Protein 3X2M (pdb70)

Structure (mmCIF, N/CA/C/O backbone):
data_3X2M
#
_entry.id   3X2M
#
_cell.length_a   45.938
_cell.length_b   57.554
_cell.length_c   63.431
_cell.angle_alpha   90.00
_cell.angle_beta   90.00
_cell.angle_gamma   90.00
#
_symmetry.space_group_name_H-M   'P 21 21 21'
#
loop_
_entity.id
_entity.type
_entity.pdbx_description
1 polymer 'Endoglucanase V-like protein'
2 branched beta-D-glucopyranose-(1-4)-beta-D-glucopyranose-(1-4)-beta-D-glucopyranose-(1-4)-beta-D-glucopyranose-(1-4)-alpha-D-glucopyranose
3 branched beta-D-glucopyranose-(1-4)-beta-D-glucopyranose-(1-4)-beta-D-glucopyranose-(1-4)-beta-D-glucopyranose-(1-4)-beta-D-glucopyranose
4 water water
#
loop_
_atom_site.group_PDB
_atom_site.id
_atom_site.type_symbol
_atom_site.label_atom_id
_atom_site.label_alt_id
_atom_site.label_comp_id
_atom_site.label_asym_id
_atom_site.label_entity_id
_atom_site.label_seq_id
_atom_site.pdbx_PDB_ins_code
_atom_site.Cartn_x
_atom_site.Cartn_y
_atom_site.Cartn_z
_atom_site.occupancy
_atom_site.B_iso_or_equiv
_atom_site.auth_seq_id
_atom_site.auth_comp_id
_atom_site.auth_asym_id
_atom_site.auth_atom_id
_atom_site.pdbx_PDB_model_num
ATOM 1 N N A ALA A 1 1 ? -3.589 -1.325 -13.286 0.34 5.03 1 ALA A N 1
ATOM 2 N N B ALA A 1 1 ? -3.267 -0.893 -13.186 0.66 4.18 1 ALA A N 1
ATOM 3 C CA A ALA A 1 1 ? -3.089 -0.320 -12.360 0.34 4.81 1 ALA A CA 1
ATOM 4 C CA B ALA A 1 1 ? -2.991 0.124 -12.198 0.66 4.03 1 ALA A CA 1
ATOM 5 C C A ALA A 1 1 ? -2.775 0.934 -13.121 0.34 4.99 1 ALA A C 1
ATOM 6 C C B ALA A 1 1 ? -2.699 1.445 -12.901 0.66 3.99 1 ALA A C 1
ATOM 7 O O A ALA A 1 1 ? -2.781 0.973 -14.364 0.34 5.31 1 ALA A O 1
ATOM 8 O O B ALA A 1 1 ? -2.623 1.474 -14.141 0.66 4.23 1 ALA A O 1
ATOM 13 N N A THR A 1 2 ? -2.547 1.979 -12.333 0.35 5.09 2 THR A N 1
ATOM 14 N N B THR A 1 2 ? -2.502 2.510 -12.127 0.65 4.28 2 THR A N 1
ATOM 15 C CA A THR A 1 2 ? -2.228 3.297 -12.850 0.35 5.30 2 THR A CA 1
ATOM 16 C CA B THR A 1 2 ? -2.087 3.795 -12.682 0.65 5.16 2 THR A CA 1
ATOM 17 C C A THR A 1 2 ? -1.039 3.202 -13.792 0.35 5.75 2 THR A C 1
ATOM 18 C C B THR A 1 2 ? -0.881 3.576 -13.595 0.65 4.68 2 THR A C 1
ATOM 19 O O A THR A 1 2 ? -0.106 2.424 -13.571 0.35 5.76 2 THR A O 1
ATOM 20 O O B THR A 1 2 ? 0.073 2.887 -13.221 0.65 4.45 2 THR A O 1
ATOM 31 N N A GLY A 1 3 ? -1.091 4.002 -14.852 0.35 5.93 3 GLY A N 1
ATOM 32 N N B GLY A 1 3 ? -0.954 4.149 -14.802 0.65 5.18 3 GLY A N 1
ATOM 33 C CA A GLY A 1 3 ? -0.061 3.996 -15.871 0.35 5.70 3 GLY A CA 1
ATOM 34 C CA B GLY A 1 3 ? 0.058 3.936 -15.822 0.65 5.29 3 GLY A CA 1
ATOM 35 C C A GLY A 1 3 ? -0.330 2.893 -16.870 0.35 5.44 3 GLY A C 1
ATOM 36 C C B GLY A 1 3 ? -0.247 2.807 -16.800 0.65 5.12 3 GLY A C 1
ATOM 37 O O A GLY A 1 3 ? 0.348 2.790 -17.892 0.35 5.72 3 GLY A O 1
ATOM 38 O O B GLY A 1 3 ? 0.500 2.602 -17.756 0.65 5.11 3 GLY A O 1
ATOM 41 N N . GLY A 1 4 ? -1.334 2.072 -16.575 1.00 5.42 4 GLY A N 1
ATOM 42 C CA . GLY A 1 4 ? -1.677 0.959 -17.439 1.00 5.57 4 GLY A CA 1
ATOM 43 C C . GLY A 1 4 ? -0.902 -0.316 -17.146 1.00 5.29 4 GLY A C 1
ATOM 44 O O . GLY A 1 4 ? -1.060 -1.304 -17.850 1.00 6.73 4 GLY A O 1
ATOM 47 N N . TYR A 1 5 ? -0.057 -0.296 -16.118 1.00 4.43 5 TYR A N 1
ATOM 48 C CA . TYR A 1 5 ? 0.706 -1.469 -15.726 1.00 4.21 5 TYR A CA 1
ATOM 49 C C . TYR A 1 5 ? -0.232 -2.594 -15.289 1.00 4.47 5 TYR A C 1
ATOM 50 O O . TYR A 1 5 ? -1.294 -2.347 -14.706 1.00 6.24 5 TYR A O 1
ATOM 65 N N . VAL A 1 6 ? 0.183 -3.829 -15.573 1.00 4.44 6 VAL A N 1
ATOM 66 C CA . VAL A 1 6 ? -0.590 -5.005 -15.194 1.00 4.64 6 VAL A CA 1
ATOM 67 C C . VAL A 1 6 ? 0.063 -5.581 -13.939 1.00 4.23 6 VAL A C 1
ATOM 68 O O . VAL A 1 6 ? 1.144 -6.176 -13.984 1.00 4.55 6 VAL A O 1
ATOM 77 N N . GLN A 1 7 ? -0.608 -5.326 -12.819 1.00 4.37 7 GLN A N 1
ATOM 78 C CA . GLN A 1 7 ? -0.086 -5.606 -11.488 1.00 4.11 7 GLN A CA 1
ATOM 79 C C . GLN A 1 7 ? -1.144 -6.408 -10.746 1.00 4.48 7 GLN A C 1
ATOM 80 O O . GLN A 1 7 ? -2.119 -5.863 -10.234 1.00 6.79 7 GLN A O 1
ATOM 93 N N . GLN A 1 8 ? -0.986 -7.727 -10.763 1.00 4.36 8 GLN A N 1
ATOM 94 C CA . GLN A 1 8 ? -1.924 -8.640 -10.131 1.00 4.11 8 GLN A CA 1
ATOM 95 C C . GLN A 1 8 ? -1.181 -9.387 -9.034 1.00 4.05 8 GLN A C 1
ATOM 96 O O . GLN A 1 8 ? -0.014 -9.743 -9.183 1.00 4.63 8 GLN A O 1
ATOM 106 N N . ALA A 1 9 ? -1.878 -9.621 -7.926 1.00 4.33 9 ALA A N 1
ATOM 107 C CA . ALA A 1 9 ? -1.256 -10.257 -6.778 1.00 4.63 9 ALA A CA 1
ATOM 108 C C . ALA A 1 9 ? -1.022 -11.745 -6.973 1.00 4.71 9 ALA A C 1
ATOM 109 O O . ALA A 1 9 ? -0.207 -12.312 -6.274 1.00 7.36 9 ALA A O 1
ATOM 115 N N . THR A 1 10 ? -1.708 -12.381 -7.914 1.00 4.30 10 THR A N 1
ATOM 116 C CA . THR A 1 10 ? -1.476 -13.778 -8.193 1.00 4.64 10 THR A CA 1
ATOM 117 C C . THR A 1 10 ? -1.606 -14.022 -9.679 1.00 4.88 10 THR A C 1
ATOM 118 O O . THR A 1 10 ? -2.294 -13.274 -10.387 1.00 5.84 10 THR A O 1
ATOM 124 N N . GLY A 1 11 ? -0.945 -15.066 -10.152 1.00 5.04 11 GLY A N 1
ATOM 125 C CA . GLY A 1 11 ? -1.028 -15.398 -11.552 1.00 5.40 11 GLY A CA 1
ATOM 126 C C . GLY A 1 11 ? -0.000 -16.431 -11.944 1.00 4.84 11 GLY A C 1
ATOM 127 O O . GLY A 1 11 ? 0.595 -17.121 -11.103 1.00 5.44 11 GLY A O 1
ATOM 128 N N . GLN A 1 12 ? 0.169 -16.537 -13.257 1.00 4.58 12 GLN A N 1
ATOM 129 C CA . GLN A 1 12 ? 1.158 -17.401 -13.860 1.00 4.27 12 GLN A CA 1
ATOM 130 C C . GLN A 1 12 ? 2.349 -16.567 -14.323 1.00 4.17 12 GLN A C 1
ATOM 131 O O . GLN A 1 12 ? 2.197 -15.442 -14.811 1.00 5.07 12 GLN A O 1
ATOM 142 N N . ALA A 1 13 ? 3.539 -17.142 -14.159 1.00 4.02 13 ALA A N 1
ATOM 143 C CA . ALA A 1 13 ? 4.766 -16.471 -14.556 1.00 3.73 13 ALA A CA 1
ATOM 144 C C . ALA A 1 13 ? 5.761 -17.468 -15.109 1.00 3.59 13 ALA A C 1
ATOM 145 O O . ALA A 1 13 ? 5.751 -18.654 -14.764 1.00 4.18 13 ALA A O 1
ATOM 151 N N . SER A 1 14 ? 6.668 -16.939 -15.926 1.00 3.77 14 SER A N 1
ATOM 152 C CA . SER A 1 14 ? 7.922 -17.604 -16.200 1.00 3.64 14 SER A CA 1
ATOM 153 C C . SER A 1 14 ? 9.003 -17.111 -15.223 1.00 3.29 14 SER A C 1
ATOM 154 O O . SER A 1 14 ? 8.840 -16.100 -14.528 1.00 3.50 14 SER A O 1
ATOM 162 N N . PHE A 1 15 ? 10.102 -17.869 -15.203 1.00 3.65 15 PHE A N 1
ATOM 163 C CA . PHE A 1 15 ? 11.168 -17.703 -14.233 1.00 3.31 15 PHE A CA 1
ATOM 164 C C . PHE A 1 15 ? 12.513 -17.957 -14.895 1.00 3.51 15 PHE A C 1
ATOM 165 O O . PHE A 1 15 ? 12.692 -18.973 -15.578 1.00 3.99 15 PHE A O 1
ATOM 181 N N . THR A 1 16 ? 13.462 -17.056 -14.636 1.00 3.40 16 THR A N 1
ATOM 182 C CA . THR A 1 16 ? 14.860 -17.239 -14.998 1.00 3.59 16 THR A CA 1
ATOM 183 C C . THR A 1 16 ? 15.716 -16.840 -13.794 1.00 3.48 16 THR A C 1
ATOM 184 O O . THR A 1 16 ? 15.180 -16.451 -12.749 1.00 3.48 16 THR A O 1
ATOM 195 N N A MET A 1 17 ? 17.035 -16.934 -13.954 0.92 3.73 17 MET A N 1
ATOM 196 N N B MET A 1 17 ? 17.037 -16.930 -13.968 0.08 3.64 17 MET A N 1
ATOM 197 C CA A MET A 1 17 ? 17.970 -16.438 -12.953 0.92 3.82 17 MET A CA 1
ATOM 198 C CA B MET A 1 17 ? 18.002 -16.467 -12.972 0.08 3.97 17 MET A CA 1
ATOM 199 C C A MET A 1 17 ? 18.884 -15.407 -13.596 0.92 3.77 17 MET A C 1
ATOM 200 C C B MET A 1 17 ? 18.977 -15.469 -13.571 0.08 3.97 17 MET A C 1
ATOM 201 O O A MET A 1 17 ? 19.156 -15.462 -14.808 0.92 4.17 17 MET A O 1
ATOM 202 O O B MET A 1 17 ? 19.369 -15.597 -14.733 0.08 3.86 17 MET A O 1
ATOM 220 N N . TYR A 1 18 ? 19.384 -14.488 -12.769 1.00 3.77 18 TYR A N 1
ATOM 221 C CA . TYR A 1 18 ? 20.336 -13.491 -13.225 1.00 3.83 18 TYR A CA 1
ATOM 222 C C . TYR A 1 18 ? 21.379 -13.203 -12.164 1.00 4.08 18 TYR A C 1
ATOM 223 O O . TYR A 1 18 ? 21.190 -13.486 -10.978 1.00 4.54 18 TYR A O 1
ATOM 242 N N . SER A 1 19 ? 22.476 -12.611 -12.627 1.00 4.75 19 SER A N 1
ATOM 243 C CA A SER A 1 19 ? 23.581 -12.214 -11.771 0.63 5.07 19 SER A CA 1
ATOM 244 C CA B SER A 1 19 ? 23.571 -12.226 -11.756 0.25 4.91 19 SER A CA 1
ATOM 245 C CA C SER A 1 19 ? 23.583 -12.231 -11.771 0.12 4.90 19 SER A CA 1
ATOM 246 C C . SER A 1 19 ? 23.669 -10.714 -11.615 1.00 5.12 19 SER A C 1
ATOM 247 O O . SER A 1 19 ? 23.450 -9.963 -12.568 1.00 6.59 19 SER A O 1
ATOM 254 N N . GLY A 1 20 ? 24.023 -10.279 -10.414 1.00 5.34 20 GLY A N 1
ATOM 255 C CA . GLY A 1 20 ? 24.327 -8.884 -10.175 1.00 6.02 20 GLY A CA 1
ATOM 256 C C . GLY A 1 20 ? 23.122 -8.042 -9.834 1.00 6.05 20 GLY A C 1
ATOM 257 O O . GLY A 1 20 ? 22.701 -7.195 -10.618 1.00 8.06 20 GLY A O 1
ATOM 260 N N . CYS A 1 21 ? 22.563 -8.266 -8.649 1.00 5.45 21 CYS A N 1
ATOM 261 C CA . CYS A 1 21 ? 21.374 -7.530 -8.223 1.00 5.79 21 CYS A CA 1
ATOM 262 C C . CYS A 1 21 ? 21.657 -6.513 -7.118 1.00 5.35 21 CYS A C 1
ATOM 263 O O . CYS A 1 21 ? 20.732 -6.055 -6.455 1.00 6.22 21 CYS A O 1
ATOM 270 N N . GLY A 1 22 ? 22.917 -6.116 -6.962 1.00 6.82 22 GLY A N 1
ATOM 271 C CA . GLY A 1 22 ? 23.291 -5.233 -5.875 1.00 6.48 22 GLY A CA 1
ATOM 272 C C . GLY A 1 22 ? 23.028 -3.755 -6.076 1.00 6.95 22 GLY A C 1
ATOM 273 O O . GLY A 1 22 ? 23.133 -2.980 -5.131 1.00 8.73 22 GLY A O 1
ATOM 276 N N A SER A 1 23 ? 22.683 -3.342 -7.284 0.64 6.31 23 SER A N 1
ATOM 277 N N B SER A 1 23 ? 22.713 -3.384 -7.323 0.36 6.73 23 SER A N 1
ATOM 278 C CA A SER A 1 23 ? 22.319 -1.951 -7.482 0.64 6.18 23 SER A CA 1
ATOM 279 C CA B SER A 1 23 ? 22.365 -2.013 -7.717 0.36 6.74 23 SER A CA 1
ATOM 280 C C A SER A 1 23 ? 21.115 -1.890 -8.416 0.64 5.86 23 SER A C 1
ATOM 281 C C B SER A 1 23 ? 21.093 -2.036 -8.560 0.36 5.75 23 SER A C 1
ATOM 282 O O A SER A 1 23 ? 21.218 -1.427 -9.547 0.64 7.24 23 SER A O 1
ATOM 283 O O B SER A 1 23 ? 21.125 -1.746 -9.756 0.36 5.96 23 SER A O 1
ATOM 288 N N . PRO A 1 24 ? 19.962 -2.379 -7.935 1.00 5.02 24 PRO A N 1
ATOM 289 C CA . PRO A 1 24 ? 18.786 -2.658 -8.751 1.00 4.60 24 PRO A CA 1
ATOM 290 C C . PRO A 1 24 ? 17.885 -1.436 -8.950 1.00 4.35 24 PRO A C 1
ATOM 291 O O . PRO A 1 24 ? 18.089 -0.373 -8.356 1.00 4.74 24 PRO A O 1
ATOM 301 N N . ALA A 1 25 ? 16.868 -1.610 -9.794 1.00 4.45 25 ALA A N 1
ATOM 302 C CA . ALA A 1 25 ? 16.070 -0.485 -10.269 1.00 4.59 25 ALA A CA 1
ATOM 303 C C . ALA A 1 25 ? 15.224 0.184 -9.193 1.00 4.23 25 ALA A C 1
ATOM 304 O O . ALA A 1 25 ? 14.862 1.352 -9.347 1.00 5.05 25 ALA A O 1
ATOM 310 N N . CYS A 1 26 ? 14.898 -0.527 -8.109 1.00 3.92 26 CYS A N 1
ATOM 311 C CA . CYS A 1 26 ? 14.173 0.118 -7.020 1.00 3.76 26 CYS A CA 1
ATOM 312 C C . CYS A 1 26 ? 15.061 1.063 -6.211 1.00 4.15 26 CYS A C 1
ATOM 313 O O . CYS A 1 26 ? 14.553 1.879 -5.445 1.00 4.69 26 CYS A O 1
ATOM 319 N N . GLY A 1 27 ? 16.380 0.909 -6.328 1.00 4.28 27 GLY A N 1
ATOM 320 C CA . GLY A 1 27 ? 17.299 1.793 -5.634 1.00 4.79 27 GLY A CA 1
ATOM 321 C C . GLY A 1 27 ? 17.746 1.317 -4.262 1.00 4.87 27 GLY A C 1
ATOM 322 O O . GLY A 1 27 ? 18.483 2.028 -3.580 1.00 5.64 27 GLY A O 1
ATOM 325 N N A LYS A 1 28 ? 17.300 0.122 -3.875 0.42 4.53 28 LYS A N 1
ATOM 326 N N B LYS A 1 28 ? 17.269 0.145 -3.849 0.58 4.82 28 LYS A N 1
ATOM 327 C CA A LYS A 1 28 ? 17.780 -0.566 -2.679 0.42 4.62 28 LYS A CA 1
ATOM 328 C CA B LYS A 1 28 ? 17.802 -0.565 -2.691 0.58 4.43 28 LYS A CA 1
ATOM 329 C C A LYS A 1 28 ? 17.842 -2.052 -2.993 0.42 4.62 28 LYS A C 1
ATOM 330 C C B LYS A 1 28 ? 17.880 -2.022 -3.086 0.58 4.33 28 LYS A C 1
ATOM 331 O O A LYS A 1 28 ? 16.859 -2.637 -3.458 0.42 4.73 28 LYS A O 1
ATOM 332 O O B LYS A 1 28 ? 16.937 -2.550 -3.689 0.58 4.17 28 LYS A O 1
ATOM 351 N N . ALA A 1 29 ? 18.998 -2.653 -2.739 1.00 4.53 29 ALA A N 1
ATOM 352 C CA . ALA A 1 29 ? 19.121 -4.097 -2.798 1.00 4.78 29 ALA A CA 1
ATOM 353 C C . ALA A 1 29 ? 18.565 -4.692 -1.499 1.00 4.13 29 ALA A C 1
ATOM 354 O O . ALA A 1 29 ? 18.033 -3.975 -0.652 1.00 4.40 29 ALA A O 1
ATOM 362 N N . ALA A 1 30 ? 18.665 -6.009 -1.352 1.00 4.49 30 ALA A N 1
ATOM 363 C CA . ALA A 1 30 ? 18.316 -6.638 -0.091 1.00 4.24 30 ALA A CA 1
ATOM 364 C C . ALA A 1 30 ? 19.095 -7.930 0.038 1.00 4.73 30 ALA A C 1
ATOM 365 O O . ALA A 1 30 ? 19.493 -8.540 -0.959 1.00 5.79 30 ALA A O 1
ATOM 370 N N . SER A 1 31 ? 19.286 -8.361 1.280 1.00 4.50 31 SER A N 1
ATOM 371 C CA . SER A 1 31 ? 20.115 -9.523 1.546 1.00 4.64 31 SER A CA 1
ATOM 372 C C . SER A 1 31 ? 19.388 -10.844 1.384 1.00 4.48 31 SER A C 1
ATOM 373 O O . SER A 1 31 ? 20.047 -11.875 1.240 1.00 5.13 31 SER A O 1
ATOM 379 N N . GLY A 1 32 ? 18.057 -10.816 1.471 1.00 4.00 32 GLY A N 1
ATOM 380 C CA . GLY A 1 32 ? 17.251 -11.996 1.246 1.00 3.67 32 GLY A CA 1
ATOM 381 C C . GLY A 1 32 ? 17.121 -12.312 -0.234 1.00 3.61 32 GLY A C 1
ATOM 382 O O . GLY A 1 32 ? 17.753 -11.684 -1.091 1.00 4.56 32 GLY A O 1
ATOM 386 N N . PHE A 1 33 ? 16.280 -13.300 -0.538 1.00 3.14 33 PHE A N 1
ATOM 387 C CA . PHE A 1 33 ? 16.052 -13.657 -1.924 1.00 3.05 33 PHE A CA 1
ATOM 388 C C . PHE A 1 33 ? 15.321 -12.517 -2.621 1.00 3.08 33 PHE A C 1
ATOM 389 O O . PHE A 1 33 ? 14.328 -11.986 -2.096 1.00 3.14 33 PHE A O 1
ATOM 405 N N . THR A 1 34 ? 15.800 -12.145 -3.803 1.00 3.20 34 THR A N 1
ATOM 406 C CA . THR A 1 34 ? 15.203 -11.038 -4.522 1.00 3.17 34 THR A CA 1
ATOM 407 C C . THR A 1 34 ? 15.009 -11.405 -5.979 1.00 3.16 34 THR A C 1
ATOM 408 O O . THR A 1 34 ? 15.640 -12.328 -6.508 1.00 3.84 34 THR A O 1
ATOM 419 N N . ALA A 1 35 ? 14.114 -10.655 -6.618 1.00 3.16 35 ALA A N 1
ATOM 420 C CA . ALA A 1 35 ? 13.876 -10.814 -8.037 1.00 2.96 35 ALA A CA 1
ATOM 421 C C . ALA A 1 35 ? 13.698 -9.469 -8.716 1.00 2.97 35 ALA A C 1
ATOM 422 O O . ALA A 1 35 ? 13.334 -8.454 -8.102 1.00 3.38 35 ALA A O 1
ATOM 429 N N . ALA A 1 36 ? 13.910 -9.524 -10.034 1.00 3.16 36 ALA A N 1
ATOM 430 C CA . ALA A 1 36 ? 13.415 -8.523 -10.952 1.00 3.33 36 ALA A CA 1
ATOM 431 C C . ALA A 1 36 ? 12.079 -9.026 -11.505 1.00 3.65 36 ALA A C 1
ATOM 432 O O . ALA A 1 36 ? 11.877 -10.231 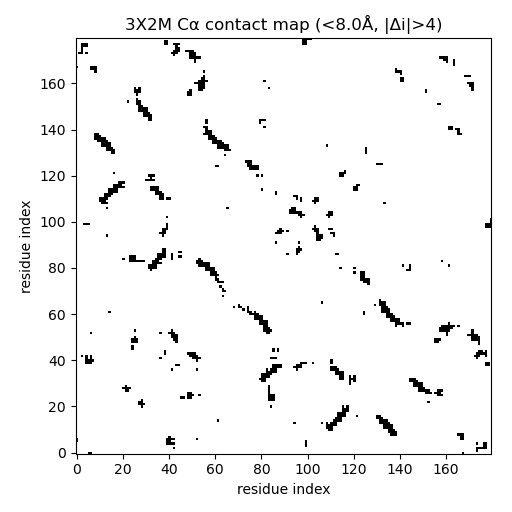-11.668 1.00 5.34 36 ALA A O 1
ATOM 439 N N . ILE A 1 37 ? 11.162 -8.100 -11.762 1.00 3.31 37 ILE A N 1
ATOM 440 C CA . ILE A 1 37 ? 9.891 -8.461 -12.386 1.00 3.20 37 ILE A CA 1
ATOM 441 C C . ILE A 1 37 ? 9.793 -7.721 -13.721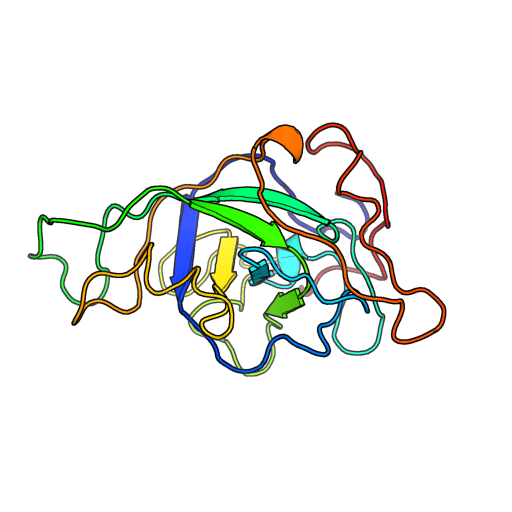 1.00 3.25 37 ILE A C 1
ATOM 442 O O . ILE A 1 37 ? 10.365 -6.633 -13.909 1.00 3.50 37 ILE A O 1
ATOM 456 N N . ASN A 1 38 ? 9.077 -8.323 -14.670 1.00 3.97 38 ASN A N 1
ATOM 457 C CA . ASN A 1 38 ? 8.940 -7.727 -15.990 1.00 3.46 38 ASN A CA 1
ATOM 458 C C . ASN A 1 38 ? 8.367 -6.307 -15.895 1.00 3.50 38 ASN A C 1
ATOM 459 O O . ASN A 1 38 ? 7.522 -6.012 -15.043 1.00 3.51 38 ASN A O 1
ATOM 470 N N . GLN A 1 39 ? 8.787 -5.465 -16.841 1.00 3.74 39 GLN A N 1
ATOM 471 C CA . GLN A 1 39 ? 8.434 -4.053 -16.859 1.00 3.77 39 GLN A CA 1
ATOM 472 C C . GLN A 1 39 ? 6.935 -3.767 -16.718 1.00 3.66 39 GLN A C 1
ATOM 473 O O . GLN A 1 39 ? 6.549 -2.840 -15.997 1.00 4.03 39 GLN A O 1
ATOM 484 N N . LEU A 1 40 ? 6.099 -4.534 -17.421 1.00 3.70 40 LEU A N 1
ATOM 485 C CA . LEU A 1 40 ? 4.666 -4.280 -17.388 1.00 4.01 40 LEU A CA 1
ATOM 486 C C . LEU A 1 40 ? 4.091 -4.420 -15.971 1.00 3.67 40 LEU A C 1
ATOM 487 O O . LEU A 1 40 ? 3.080 -3.784 -15.658 1.00 4.02 40 LEU A O 1
ATOM 503 N N . ALA A 1 41 ? 4.730 -5.249 -15.135 1.00 3.69 41 ALA A N 1
ATOM 504 C CA . ALA A 1 41 ? 4.338 -5.398 -13.734 1.00 3.57 41 ALA A CA 1
ATOM 505 C C . ALA A 1 41 ? 5.174 -4.526 -12.789 1.00 3.47 41 ALA A C 1
ATOM 506 O O . ALA A 1 41 ? 4.726 -4.203 -11.691 1.00 3.73 41 ALA A O 1
ATOM 512 N N . PHE A 1 42 ? 6.400 -4.182 -13.182 1.00 3.45 42 PHE A N 1
ATOM 513 C CA . PHE A 1 42 ? 7.280 -3.436 -12.289 1.00 3.28 42 PHE A CA 1
ATOM 514 C C . PHE A 1 42 ? 6.692 -2.070 -11.960 1.00 3.47 42 PHE A C 1
ATOM 515 O O . PHE A 1 42 ? 6.761 -1.605 -10.811 1.00 3.61 42 PHE A O 1
ATOM 530 N N . GLY A 1 43 ? 6.155 -1.404 -12.990 1.00 3.81 43 GLY A N 1
ATOM 531 C CA . GLY A 1 43 ? 5.563 -0.096 -12.796 1.00 3.93 43 GLY A CA 1
ATOM 532 C C . GLY A 1 43 ? 6.471 1.090 -13.071 1.00 4.04 43 GLY A C 1
ATOM 533 O O . GLY A 1 43 ? 6.199 2.186 -12.583 1.00 5.01 43 GLY A O 1
ATOM 537 N N . SER A 1 44 ? 7.535 0.883 -13.838 1.00 4.22 44 SER A N 1
ATOM 538 C CA . SER A 1 44 ? 8.422 1.964 -14.226 1.00 4.65 44 SER A CA 1
ATOM 539 C C . SER A 1 44 ? 9.178 1.521 -15.469 1.00 5.87 44 SER A C 1
ATOM 540 O O . SER A 1 44 ? 8.989 0.412 -15.938 1.00 8.82 44 SER A O 1
ATOM 545 N N . ALA A 1 45 ? 10.012 2.404 -15.996 1.00 6.84 45 ALA A N 1
ATOM 546 C CA . ALA A 1 45 ? 10.838 2.123 -17.166 1.00 7.14 45 ALA A CA 1
ATOM 547 C C . ALA A 1 45 ? 12.291 2.371 -16.795 1.00 6.78 45 ALA A C 1
ATOM 548 O O . ALA A 1 45 ? 12.565 3.041 -15.802 1.00 7.42 45 ALA A O 1
ATOM 550 N N . PRO A 1 46 ? 13.236 1.858 -17.600 1.00 7.43 46 PRO A N 1
ATOM 551 C CA . PRO A 1 46 ? 14.650 2.086 -17.287 1.00 8.68 46 PRO A CA 1
ATOM 552 C C . PRO A 1 46 ? 14.955 3.568 -17.094 1.00 9.74 46 PRO A C 1
ATOM 553 O O . PRO A 1 46 ? 14.551 4.414 -17.893 1.00 10.27 46 PRO A O 1
ATOM 557 N N . GLY A 1 47 ? 15.647 3.872 -16.005 1.00 10.84 47 GLY A N 1
ATOM 558 C CA . GLY A 1 47 ? 16.046 5.232 -15.708 1.00 11.78 47 GLY A CA 1
ATOM 559 C C . GLY A 1 47 ? 15.052 6.067 -14.918 1.00 12.03 47 GLY A C 1
ATOM 560 O O . GLY A 1 47 ? 15.401 7.149 -14.459 1.00 13.98 47 GLY A O 1
ATOM 561 N N . LEU A 1 48 ? 13.827 5.573 -14.749 1.00 11.50 48 LEU A N 1
ATOM 562 C CA . LEU A 1 48 ? 12.780 6.342 -14.073 1.00 12.76 48 LEU A CA 1
ATOM 563 C C . LEU A 1 48 ? 12.628 5.974 -12.598 1.00 13.67 48 LEU A C 1
ATOM 564 O O . LEU A 1 48 ? 11.772 6.524 -11.906 1.00 17.52 48 LEU A O 1
ATOM 569 N N . GLY A 1 49 ? 13.439 5.035 -12.122 1.00 12.49 49 GLY A N 1
ATOM 570 C CA . GLY A 1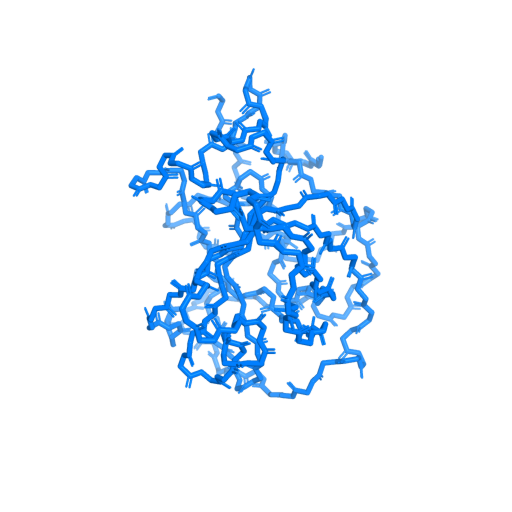 49 ? 13.417 4.667 -10.721 1.00 11.25 49 GLY A CA 1
ATOM 571 C C . GLY A 1 49 ? 12.351 3.654 -10.356 1.00 8.28 49 GLY A C 1
ATOM 572 O O . GLY A 1 49 ? 11.908 2.868 -11.189 1.00 7.85 49 GLY A O 1
ATOM 574 N N . ALA A 1 50 ? 11.942 3.684 -9.095 1.00 6.16 50 ALA A N 1
ATOM 575 C CA . ALA A 1 50 ? 11.106 2.640 -8.535 1.00 4.61 50 ALA A CA 1
ATOM 576 C C . ALA A 1 50 ? 9.691 2.659 -9.112 1.00 4.72 50 ALA A C 1
ATOM 577 O O . ALA A 1 50 ? 9.120 3.709 -9.353 1.00 7.19 50 ALA A O 1
ATOM 583 N N . GLY A 1 51 ? 9.140 1.470 -9.316 1.00 3.88 51 GLY A N 1
ATOM 584 C CA . GLY A 1 51 ? 7.730 1.293 -9.604 1.00 3.76 51 GLY A CA 1
ATOM 585 C C . GLY A 1 51 ? 7.015 0.622 -8.436 1.00 3.43 51 GLY A C 1
ATOM 586 O O . GLY A 1 51 ? 7.631 0.259 -7.424 1.00 3.65 51 GLY A O 1
ATOM 589 N N . ASP A 1 52 ? 5.708 0.415 -8.589 1.00 3.34 52 ASP A N 1
ATOM 590 C CA . ASP A 1 52 ? 4.942 -0.049 -7.445 1.00 3.36 52 ASP A CA 1
ATOM 591 C C . ASP A 1 52 ? 5.196 -1.507 -7.074 1.00 3.25 52 ASP A C 1
ATOM 592 O O . ASP A 1 52 ? 4.774 -1.934 -5.998 1.00 3.54 52 ASP A O 1
ATOM 601 N N . ALA A 1 53 ? 5.875 -2.285 -7.920 1.00 3.08 53 ALA A N 1
ATOM 602 C CA . ALA A 1 53 ? 6.265 -3.623 -7.488 1.00 3.08 53 ALA A CA 1
ATOM 603 C C . ALA A 1 53 ? 7.321 -3.592 -6.374 1.00 3.01 53 ALA A C 1
ATOM 604 O O . ALA A 1 53 ? 7.509 -4.592 -5.680 1.00 3.32 53 ALA A O 1
ATOM 611 N N . CYS A 1 54 ? 8.029 -2.467 -6.236 1.00 3.32 54 CYS A N 1
ATOM 612 C CA .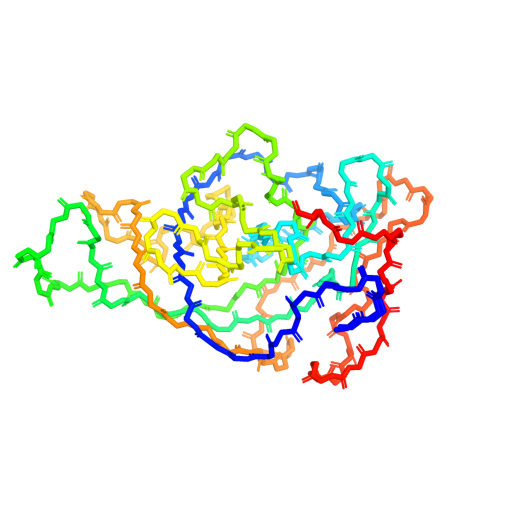 CYS A 1 54 ? 9.212 -2.419 -5.389 1.00 3.06 54 CYS A CA 1
ATOM 613 C C . CYS A 1 54 ? 8.907 -2.707 -3.924 1.00 3.18 54 CYS A C 1
ATOM 614 O O . CYS A 1 54 ? 8.103 -2.024 -3.280 1.00 3.66 54 CYS A O 1
ATOM 621 N N . GLY A 1 55 ? 9.622 -3.709 -3.410 1.00 3.00 55 GLY A N 1
ATOM 622 C CA . GLY A 1 55 ? 9.519 -4.126 -2.031 1.00 3.20 55 GLY A CA 1
ATOM 623 C C . GLY A 1 55 ? 8.479 -5.194 -1.755 1.00 3.04 55 GLY A C 1
ATOM 624 O O . GLY A 1 55 ? 8.471 -5.768 -0.662 1.00 3.47 55 GLY A O 1
ATOM 628 N N . ARG A 1 56 ? 7.579 -5.448 -2.714 1.00 3.06 56 ARG A N 1
ATOM 629 C CA . ARG A 1 56 ? 6.557 -6.455 -2.496 1.00 2.89 56 ARG A CA 1
ATOM 630 C C . ARG A 1 56 ? 7.178 -7.853 -2.498 1.00 2.84 56 ARG A C 1
ATOM 631 O O . ARG A 1 56 ? 8.183 -8.116 -3.170 1.00 3.28 56 ARG A O 1
ATOM 652 N N . CYS A 1 57 ? 6.548 -8.743 -1.719 1.00 2.98 57 CYS A N 1
ATOM 653 C CA . CYS A 1 57 ? 7.029 -10.101 -1.547 1.00 3.05 57 CYS A CA 1
ATOM 654 C C . CYS A 1 57 ? 6.074 -11.092 -2.209 1.00 2.91 57 CYS A C 1
ATOM 655 O O . CYS A 1 57 ? 4.853 -10.954 -2.099 1.00 3.14 57 CYS A O 1
ATOM 662 N N . PHE A 1 58 ? 6.654 -12.089 -2.884 1.00 3.05 58 PHE A N 1
ATOM 663 C CA . PHE A 1 58 ? 5.879 -13.056 -3.645 1.00 2.95 58 PHE A CA 1
ATOM 664 C C . PHE A 1 58 ? 6.432 -14.456 -3.434 1.00 3.01 58 PHE A C 1
ATOM 665 O O . PHE A 1 58 ? 7.648 -14.668 -3.474 1.00 3.46 58 PHE A O 1
ATOM 680 N N . ALA A 1 59 ? 5.518 -15.408 -3.244 1.00 3.08 59 ALA A N 1
ATOM 681 C CA . ALA A 1 59 ? 5.847 -16.822 -3.237 1.00 3.06 59 ALA A CA 1
ATOM 682 C C . ALA A 1 59 ? 5.801 -17.333 -4.674 1.00 3.18 59 ALA A C 1
ATOM 683 O O . ALA A 1 59 ? 4.782 -17.188 -5.356 1.00 4.82 59 ALA A O 1
ATOM 688 N N . LEU A 1 60 ? 6.899 -17.951 -5.109 1.00 3.07 60 LEU A N 1
ATOM 689 C CA . LEU A 1 60 ? 7.076 -18.424 -6.474 1.00 3.20 60 LEU A CA 1
ATOM 690 C C . LEU A 1 60 ? 7.129 -19.942 -6.478 1.00 3.29 60 LEU A C 1
ATOM 691 O O . LEU A 1 60 ? 7.846 -20.531 -5.648 1.00 3.59 60 LEU A O 1
ATOM 707 N N . THR A 1 61 ? 6.436 -20.566 -7.439 1.00 3.58 61 THR A N 1
ATOM 708 C CA . THR A 1 61 ? 6.420 -22.013 -7.563 1.00 3.83 61 THR A CA 1
ATOM 709 C C . THR A 1 61 ? 6.577 -22.399 -9.030 1.00 3.94 61 THR A C 1
ATOM 710 O O . THR A 1 61 ? 5.765 -22.010 -9.873 1.00 4.60 61 THR A O 1
ATOM 721 N N . GLY A 1 62 ? 7.615 -23.180 -9.321 1.00 4.21 62 GLY A N 1
ATOM 722 C CA . GLY A 1 62 ? 7.838 -23.696 -10.657 1.00 4.05 62 GLY A CA 1
ATOM 723 C C . GLY A 1 62 ? 7.181 -25.058 -10.833 1.00 4.37 62 GLY A C 1
ATOM 724 O O . GLY A 1 62 ? 7.258 -25.902 -9.938 1.00 5.51 62 GLY A O 1
ATOM 727 N N . ASN A 1 63 ? 6.558 -25.288 -11.994 1.00 4.03 63 ASN A N 1
ATOM 728 C CA . ASN A 1 63 ? 5.885 -26.561 -12.233 1.00 4.44 63 ASN A CA 1
ATOM 729 C C . ASN A 1 63 ? 6.003 -27.067 -13.675 1.00 4.16 63 ASN A C 1
ATOM 730 O O . ASN A 1 63 ? 5.321 -28.029 -14.041 1.00 4.69 63 ASN A O 1
ATOM 739 N N . HIS A 1 64 ? 6.895 -26.470 -14.464 1.00 4.02 64 HIS A N 1
ATOM 740 C CA A HIS A 1 64 ? 7.031 -26.811 -15.880 0.62 4.17 64 HIS A CA 1
ATOM 741 C CA B HIS A 1 64 ? 7.086 -26.871 -15.856 0.38 4.46 64 HIS A CA 1
ATOM 742 C C . HIS A 1 64 ? 8.382 -26.286 -16.362 1.00 4.15 64 HIS A C 1
ATOM 743 O O . HIS A 1 64 ? 8.753 -25.160 -16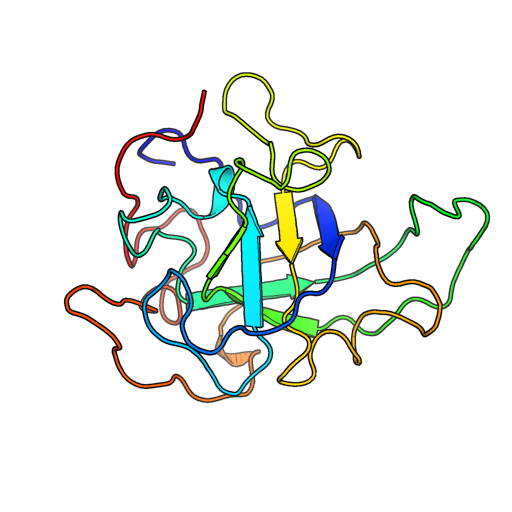.022 1.00 4.33 64 HIS A O 1
ATOM 761 N N . ASP A 1 65 ? 9.094 -27.090 -17.152 1.00 4.59 65 ASP A N 1
ATOM 762 C CA . ASP A 1 65 ? 10.290 -26.635 -17.850 1.00 4.83 65 ASP A CA 1
ATOM 763 C C . ASP A 1 65 ? 9.911 -26.463 -19.323 1.00 4.84 65 ASP A C 1
ATOM 764 O O . ASP A 1 65 ? 9.727 -27.448 -20.034 1.00 5.62 65 ASP A O 1
ATOM 771 N N . PRO A 1 66 ? 9.767 -25.212 -19.787 1.00 4.77 66 PRO A N 1
ATOM 772 C CA . PRO A 1 66 ? 9.260 -24.979 -21.142 1.00 5.60 66 PRO A CA 1
ATOM 773 C C . PRO A 1 66 ? 10.230 -25.416 -22.238 1.00 5.84 66 PRO A C 1
ATOM 774 O O . PRO A 1 66 ? 9.809 -25.578 -23.381 1.00 7.34 66 PRO A O 1
ATOM 782 N N . TYR A 1 67 ? 11.505 -25.595 -21.898 1.00 5.58 67 TYR A N 1
ATOM 783 C CA . TYR A 1 67 ? 12.489 -26.076 -22.855 1.00 6.06 67 TYR A CA 1
ATOM 784 C C . TYR A 1 67 ? 12.545 -27.605 -22.928 1.00 7.05 67 TYR A C 1
ATOM 785 O O . TYR A 1 67 ? 13.026 -28.160 -23.912 1.00 9.14 67 TYR A O 1
ATOM 798 N N . SER A 1 68 ? 12.071 -28.260 -21.873 1.00 6.88 68 SER A N 1
ATOM 799 C CA . SER A 1 68 ? 12.048 -29.709 -21.766 1.00 6.50 68 SER A CA 1
ATOM 800 C C . SER A 1 68 ? 10.680 -30.113 -21.251 1.00 6.44 68 SER A C 1
ATOM 801 O O . SER A 1 68 ? 10.528 -30.509 -20.093 1.00 6.07 68 SER A O 1
ATOM 807 N N A PRO A 1 69 ? 9.674 -30.038 -22.125 0.78 7.30 69 PRO A N 1
ATOM 808 N N B PRO A 1 69 ? 9.662 -30.008 -22.117 0.22 7.49 69 PRO A N 1
ATOM 809 C CA A PRO A 1 69 ? 8.307 -30.285 -21.679 0.78 7.87 69 PRO A CA 1
ATOM 810 C CA B PRO A 1 69 ? 8.293 -30.315 -21.700 0.22 8.61 69 PRO A CA 1
ATOM 811 C C A PRO A 1 69 ? 8.049 -31.743 -21.273 0.78 8.25 69 PRO A C 1
ATOM 812 C C B PRO A 1 69 ? 8.138 -31.719 -21.124 0.22 8.67 69 PRO A C 1
ATOM 813 O O A PRO A 1 69 ? 7.024 -32.001 -20.667 0.78 8.96 69 PRO A O 1
ATOM 814 O O B PRO A 1 69 ? 7.289 -31.923 -20.254 0.22 9.42 69 PRO A O 1
ATOM 823 N N . ASN A 1 70 ? 8.951 -32.666 -21.585 1.00 8.94 70 ASN A N 1
ATOM 824 C CA . ASN A 1 70 ? 8.811 -34.047 -21.125 1.00 9.97 70 ASN A CA 1
ATOM 825 C C . ASN A 1 70 ? 9.266 -34.243 -19.667 1.00 11.56 70 ASN A C 1
ATOM 826 O O . ASN A 1 70 ? 9.016 -35.286 -19.077 1.00 13.86 70 ASN A O 1
ATOM 833 N N A TYR A 1 71 ? 9.930 -33.237 -19.103 0.73 10.65 71 TYR A N 1
ATOM 834 N N B TYR A 1 71 ? 9.913 -33.232 -19.092 0.27 11.16 71 TYR A N 1
ATOM 835 C CA A TYR A 1 71 ? 10.387 -33.296 -17.717 0.73 10.99 71 TYR A CA 1
ATOM 836 C CA B TYR A 1 71 ? 10.407 -33.305 -17.713 0.27 11.70 71 TYR A CA 1
ATOM 837 C C A TYR A 1 71 ? 9.203 -33.167 -16.759 0.73 11.51 71 TYR A C 1
ATOM 838 C C B TYR A 1 71 ? 9.289 -33.109 -16.684 0.27 12.24 71 TYR A C 1
ATOM 839 O O A TYR A 1 71 ? 8.408 -32.241 -16.866 0.73 12.63 71 TYR A O 1
ATOM 840 O O B TYR A 1 71 ? 8.649 -32.060 -16.652 0.27 12.44 71 TYR A O 1
ATOM 865 N N . THR A 1 72 ? 9.071 -34.112 -15.835 1.00 14.66 72 THR A N 1
ATOM 866 C CA . THR A 1 72 ? 7.946 -34.093 -14.896 1.00 14.79 72 THR A CA 1
ATOM 867 C C . THR A 1 72 ? 8.327 -33.683 -13.479 1.00 15.00 72 THR A C 1
ATOM 868 O O . THR A 1 72 ? 7.465 -33.583 -12.605 1.00 19.09 72 THR A O 1
ATOM 874 N N . GLY A 1 73 ? 9.615 -33.455 -13.258 1.00 11.31 73 GLY A N 1
ATOM 875 C CA . GLY A 1 73 ? 10.114 -33.087 -11.948 1.00 10.77 73 GLY A CA 1
ATOM 876 C C . GLY A 1 73 ? 11.312 -33.932 -11.572 1.00 11.19 73 GLY A C 1
ATOM 877 O O . GLY A 1 73 ? 11.706 -34.822 -12.321 1.00 12.19 73 GLY A O 1
ATOM 880 N N . PRO A 1 74 ? 11.893 -33.676 -10.395 1.00 10.97 74 PRO A N 1
ATOM 881 C CA . PRO A 1 74 ? 11.404 -32.709 -9.413 1.00 9.71 74 PRO A CA 1
ATOM 882 C C . PRO A 1 74 ? 11.673 -31.272 -9.813 1.00 8.45 74 PRO A C 1
ATOM 883 O O . PRO A 1 74 ? 12.628 -30.968 -10.533 1.00 8.97 74 PRO A O 1
ATOM 889 N N . PHE A 1 75 ? 10.815 -30.390 -9.330 1.00 7.53 75 PHE A N 1
ATOM 890 C CA . PHE A 1 75 ? 11.088 -28.971 -9.410 1.00 6.73 75 PHE A CA 1
ATOM 891 C C . PHE A 1 75 ? 11.768 -28.530 -8.116 1.00 6.60 75 PHE A C 1
ATOM 892 O O . PHE A 1 75 ? 12.132 -29.369 -7.289 1.00 8.29 75 PHE A O 1
ATOM 904 N N . GLY A 1 76 ? 12.000 -27.235 -7.966 1.00 6.65 76 GLY A N 1
ATOM 905 C CA . GLY A 1 76 ? 12.650 -26.734 -6.775 1.00 5.67 76 GLY A CA 1
ATOM 906 C C . GLY A 1 76 ? 11.672 -26.515 -5.645 1.00 5.32 76 GLY A C 1
ATOM 907 O O . GLY A 1 76 ? 10.542 -27.013 -5.659 1.00 6.39 76 GLY A O 1
ATOM 910 N N . GLN A 1 77 ? 12.128 -25.778 -4.636 1.00 4.71 77 GLN A N 1
ATOM 911 C CA . GLN A 1 77 ? 11.244 -25.359 -3.567 1.00 4.33 77 GLN A CA 1
ATOM 912 C C . GLN A 1 77 ? 10.428 -24.147 -4.003 1.00 4.36 77 GLN A C 1
ATOM 913 O O . GLN A 1 77 ? 10.832 -23.386 -4.894 1.00 4.75 77 GLN A O 1
ATOM 924 N N . THR A 1 78 ? 9.291 -23.948 -3.348 1.00 4.75 78 THR A N 1
ATOM 925 C CA . THR A 1 78 ? 8.630 -22.653 -3.388 1.00 4.21 78 THR A CA 1
ATOM 926 C C . THR A 1 78 ? 9.479 -21.700 -2.550 1.00 4.59 78 THR A C 1
ATOM 927 O O . THR A 1 78 ? 9.897 -22.060 -1.441 1.00 5.95 78 THR A O 1
ATOM 935 N N . ILE A 1 79 ? 9.758 -20.512 -3.086 1.00 4.25 79 ILE A N 1
ATOM 936 C CA . ILE A 1 79 ? 10.529 -19.509 -2.369 1.00 3.99 79 ILE A CA 1
ATOM 937 C C . ILE A 1 79 ? 9.747 -18.215 -2.293 1.00 3.42 79 ILE A C 1
ATOM 938 O O . ILE A 1 79 ? 8.875 -17.958 -3.124 1.00 3.97 79 ILE A O 1
ATOM 952 N N . VAL A 1 80 ? 10.101 -17.387 -1.316 1.00 3.28 80 VAL A N 1
ATOM 953 C CA . VAL A 1 80 ? 9.552 -16.045 -1.215 1.00 3.17 80 VAL A CA 1
ATOM 954 C C . VAL A 1 80 ? 10.653 -15.051 -1.586 1.00 3.21 80 VAL A C 1
ATOM 955 O O . VAL A 1 80 ? 11.721 -15.021 -0.958 1.00 3.70 80 VAL A O 1
ATOM 966 N N . VAL A 1 81 ? 10.387 -14.262 -2.623 1.00 3.78 81 VAL A N 1
ATOM 967 C CA . VAL A 1 81 ? 11.294 -13.206 -3.040 1.00 2.99 81 VAL A CA 1
ATOM 968 C C . VAL A 1 81 ? 10.704 -11.847 -2.704 1.00 3.05 81 VAL A C 1
ATOM 969 O O . VAL A 1 81 ? 9.490 -11.672 -2.631 1.00 3.83 81 VAL A O 1
ATOM 980 N N . LYS A 1 82 ? 11.604 -10.874 -2.554 1.00 2.71 82 LYS A N 1
ATOM 981 C CA . LYS A 1 82 ? 11.245 -9.465 -2.554 1.00 2.66 82 LYS A CA 1
ATOM 982 C C . LYS A 1 82 ? 11.637 -8.889 -3.914 1.00 2.79 82 LYS A C 1
ATOM 983 O O . LYS A 1 82 ? 12.771 -9.078 -4.369 1.00 3.10 82 LYS A O 1
ATOM 1001 N N . VAL A 1 83 ? 10.705 -8.190 -4.566 1.00 2.78 83 VAL A N 1
ATOM 1002 C CA . VAL A 1 83 ? 11.043 -7.537 -5.822 1.00 3.09 83 VAL A CA 1
ATOM 1003 C C . VAL A 1 83 ? 11.858 -6.279 -5.529 1.00 2.88 83 VAL A C 1
ATOM 1004 O O . VAL A 1 83 ? 11.396 -5.350 -4.850 1.00 3.62 83 VAL A O 1
ATOM 1017 N N . THR A 1 84 ? 13.083 -6.254 -6.063 1.00 2.96 84 THR A N 1
ATOM 1018 C CA . THR A 1 84 ? 13.948 -5.095 -5.939 1.00 3.13 84 THR A CA 1
ATOM 1019 C C . THR A 1 84 ? 14.320 -4.499 -7.293 1.00 3.20 84 THR A C 1
ATOM 1020 O O . THR A 1 84 ? 14.985 -3.460 -7.325 1.00 3.52 84 THR A O 1
ATOM 1030 N N . ASP A 1 85 ? 13.924 -5.142 -8.396 1.00 3.39 85 ASP A N 1
ATOM 1031 C CA . ASP A 1 85 ? 14.551 -4.836 -9.673 1.00 3.40 85 ASP A CA 1
ATOM 1032 C C . ASP A 1 85 ? 13.556 -4.992 -10.824 1.00 3.32 85 ASP A C 1
ATOM 1033 O O . ASP A 1 85 ? 12.479 -5.575 -10.680 1.00 3.34 85 ASP A O 1
ATOM 1042 N N . LEU A 1 86 ? 13.975 -4.426 -11.953 1.00 3.85 86 LEU A N 1
ATOM 1043 C CA . LEU A 1 86 ? 13.218 -4.363 -13.193 1.00 3.92 86 LEU A CA 1
ATOM 1044 C C . LEU A 1 86 ? 13.853 -5.282 -14.231 1.00 3.87 86 LEU A C 1
ATOM 1045 O O . LEU A 1 86 ? 15.062 -5.201 -14.468 1.00 4.31 86 LEU A O 1
ATOM 1059 N N . CYS A 1 87 ? 13.029 -6.119 -14.866 1.00 3.98 87 CYS A N 1
ATOM 1060 C CA . CYS A 1 87 ? 13.414 -6.878 -16.053 1.00 4.12 87 CYS A CA 1
ATOM 1061 C C . CYS A 1 87 ? 12.772 -6.128 -17.230 1.00 4.24 87 CYS A C 1
ATOM 1062 O O . CYS A 1 87 ? 11.570 -6.258 -17.477 1.00 4.36 87 CYS A O 1
ATOM 1069 N N . PRO A 1 88 ? 13.547 -5.269 -17.905 1.00 4.84 88 PRO A N 1
ATOM 1070 C CA A PRO A 1 88 ? 12.940 -4.390 -18.905 0.34 5.24 88 PRO A CA 1
ATOM 1071 C CA B PRO A 1 88 ? 12.936 -4.389 -18.904 0.66 5.22 88 PRO A CA 1
ATOM 1072 C C . PRO A 1 88 ? 12.545 -5.137 -20.170 1.00 4.87 88 PRO A C 1
ATOM 1073 O O . PRO A 1 88 ? 13.108 -6.182 -20.490 1.00 5.29 88 PRO A O 1
ATOM 1089 N N . VAL A 1 89 ? 11.591 -4.573 -20.904 1.00 4.89 89 VAL A N 1
ATOM 1090 C CA . VAL A 1 89 ? 11.269 -5.104 -22.220 1.00 5.64 89 VAL A CA 1
ATOM 1091 C C . VAL A 1 89 ? 12.536 -5.143 -23.09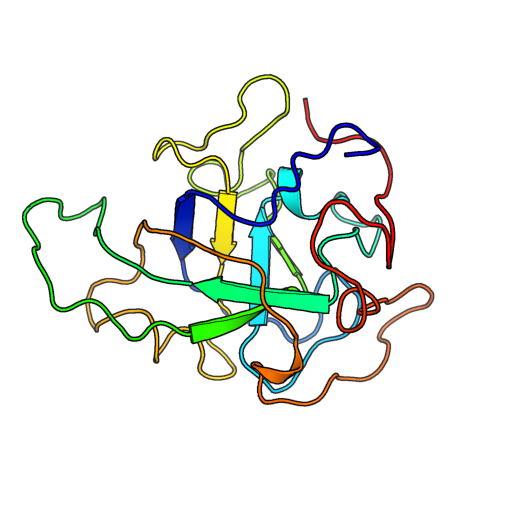2 1.00 6.16 89 VAL A C 1
ATOM 1092 O O . VAL A 1 89 ? 12.835 -6.157 -23.734 1.00 6.76 89 VAL A O 1
ATOM 1100 N N . GLN A 1 90 ? 13.264 -4.029 -23.120 1.00 7.63 90 GLN A N 1
ATOM 1101 C CA . GLN A 1 90 ? 14.470 -3.903 -23.936 1.00 8.44 90 GLN A CA 1
ATOM 1102 C C . GLN A 1 90 ? 15.492 -4.967 -23.556 1.00 8.12 90 GLN A C 1
ATOM 1103 O O . GLN A 1 90 ? 15.876 -5.079 -22.392 1.00 8.69 90 GLN A O 1
ATOM 1110 N N . GLY A 1 91 ? 15.927 -5.745 -24.543 1.00 8.72 91 GLY A N 1
ATOM 1111 C CA . GLY A 1 91 ? 16.943 -6.759 -24.334 1.00 9.01 91 GLY A CA 1
ATOM 1112 C C . GLY A 1 91 ? 16.444 -8.070 -23.751 1.00 9.10 91 GLY A C 1
ATOM 1113 O O . GLY A 1 91 ? 17.236 -8.989 -23.574 1.00 10.33 91 GLY A O 1
ATOM 1116 N N . ASN A 1 92 ? 15.147 -8.162 -23.458 1.00 7.55 92 ASN A N 1
ATOM 1117 C CA . ASN A 1 92 ? 14.563 -9.365 -22.858 1.00 6.92 92 ASN A CA 1
ATOM 1118 C C . ASN A 1 92 ? 13.268 -9.765 -23.554 1.00 8.48 92 ASN A C 1
ATOM 1119 O O . ASN A 1 92 ? 12.232 -9.942 -22.916 1.00 8.92 92 ASN A O 1
ATOM 1128 N N . GLN A 1 93 ? 13.316 -9.920 -24.868 1.00 10.08 93 GLN A N 1
ATOM 1129 C CA . GLN A 1 93 ? 12.081 -10.135 -25.608 1.00 12.59 93 GLN A CA 1
ATOM 1130 C C . GLN A 1 93 ? 11.432 -11.487 -25.332 1.00 11.92 93 GLN A C 1
ATOM 1131 O O . GLN A 1 93 ? 10.217 -11.609 -25.425 1.00 14.85 93 GLN A O 1
ATOM 1140 N N . GLU A 1 94 ? 12.213 -12.507 -25.005 1.00 8.70 94 GLU A N 1
ATOM 1141 C CA . GLU A 1 94 ? 11.621 -13.815 -24.777 1.00 7.48 94 GLU A CA 1
ATOM 1142 C C . GLU A 1 94 ? 10.764 -13.830 -23.514 1.00 6.02 94 GLU A C 1
ATOM 1143 O O . GLU A 1 94 ? 9.666 -14.393 -23.507 1.00 6.39 94 GLU A O 1
ATOM 1153 N N . PHE A 1 95 ? 11.273 -13.213 -22.446 1.00 5.29 95 PHE A N 1
ATOM 1154 C CA . PHE A 1 95 ? 10.661 -13.356 -21.129 1.00 4.72 95 PHE A CA 1
ATOM 1155 C C . PHE A 1 95 ? 9.993 -12.115 -20.552 1.00 4.67 95 PHE A C 1
ATOM 1156 O O . PHE A 1 95 ? 9.050 -12.261 -19.778 1.00 4.65 95 PHE A O 1
ATOM 1171 N N . CYS A 1 96 ? 10.496 -10.916 -20.866 1.00 4.80 96 CYS A N 1
ATOM 1172 C CA . CYS A 1 96 ? 10.023 -9.709 -20.181 1.00 4.55 96 CYS A CA 1
ATOM 1173 C C . CYS A 1 96 ? 9.386 -8.696 -21.117 1.00 4.99 96 CYS A C 1
ATOM 1174 O O . CYS A 1 96 ? 9.181 -7.544 -20.737 1.00 5.41 96 CYS A O 1
ATOM 1178 N N . GLY A 1 97 ? 9.029 -9.137 -22.319 1.00 5.58 97 GLY A N 1
ATOM 1179 C CA . GLY A 1 97 ? 8.489 -8.242 -23.322 1.00 6.36 97 GLY A CA 1
ATOM 1180 C C . GLY A 1 97 ? 6.989 -8.012 -23.293 1.00 5.69 97 GLY A C 1
ATOM 1181 O O . GLY A 1 97 ? 6.443 -7.484 -24.269 1.00 6.96 97 GLY A O 1
ATOM 1182 N N . GLN A 1 98 ? 6.312 -8.381 -22.210 1.00 5.14 98 GLN A N 1
ATOM 1183 C CA . GLN A 1 98 ? 4.886 -8.108 -22.095 1.00 4.92 98 GLN A CA 1
ATOM 1184 C C . GLN A 1 98 ? 4.612 -6.607 -22.212 1.00 4.97 98 GLN A C 1
ATOM 1185 O O . GLN A 1 98 ? 5.312 -5.788 -21.607 1.00 5.19 98 GLN A O 1
ATOM 1199 N N . THR A 1 99 ? 3.572 -6.267 -22.973 1.00 5.24 99 THR A N 1
ATOM 1200 C CA . THR A 1 99 ? 3.148 -4.884 -23.153 1.00 5.52 99 THR A CA 1
ATOM 1201 C C . THR A 1 99 ? 1.627 -4.803 -23.052 1.00 5.74 99 THR A C 1
ATOM 1202 O O . THR A 1 99 ? 0.941 -5.826 -23.049 1.00 6.40 99 THR A O 1
ATOM 1212 N N . THR A 1 100 ? 1.076 -3.590 -23.003 1.00 6.13 100 THR A N 1
ATOM 1213 C CA . THR A 1 100 ? -0.373 -3.475 -22.873 1.00 6.59 100 THR A CA 1
ATOM 1214 C C . THR A 1 100 ? -1.096 -4.042 -24.098 1.00 7.70 100 THR A C 1
ATOM 1215 O O . THR A 1 100 ? -2.179 -4.597 -23.964 1.00 9.29 100 THR A O 1
ATOM 1223 N N . SER A 1 101 ? -0.496 -3.936 -25.282 1.00 8.54 101 SER A N 1
ATOM 1224 C CA . SER A 1 101 ? -1.114 -4.503 -26.481 1.00 9.01 101 SER A CA 1
ATOM 1225 C C . SER A 1 101 ? -0.868 -6.009 -26.646 1.00 9.60 101 SER A C 1
ATOM 1226 O O . SER A 1 101 ? -1.642 -6.683 -27.322 1.00 11.76 101 SER A O 1
ATOM 1230 N N . ASN A 1 102 ? 0.204 -6.524 -26.045 1.00 8.69 102 ASN A N 1
ATOM 1231 C CA . ASN A 1 102 ? 0.544 -7.951 -26.104 1.00 10.09 102 ASN A CA 1
ATOM 1232 C C . ASN A 1 102 ? 1.030 -8.358 -24.720 1.00 8.52 102 ASN A C 1
ATOM 1233 O O . ASN A 1 102 ? 2.235 -8.412 -24.464 1.00 7.98 102 ASN A O 1
ATOM 1240 N N A PRO A 1 103 ? 0.091 -8.655 -23.826 0.64 8.21 103 PRO A N 1
ATOM 1241 N N B PRO A 1 103 ? 0.083 -8.618 -23.805 0.36 8.18 103 PRO A N 1
ATOM 1242 C CA A PRO A 1 103 ? 0.460 -8.771 -22.416 0.64 7.47 103 PRO A CA 1
ATOM 1243 C CA B PRO A 1 103 ? 0.378 -8.809 -22.379 0.36 7.89 103 PRO A CA 1
ATOM 1244 C C A PRO A 1 103 ? 1.044 -10.121 -21.992 0.64 6.78 103 PRO A C 1
ATOM 1245 C C B PRO A 1 103 ? 1.105 -10.098 -21.992 0.36 6.91 103 PRO A C 1
ATOM 1246 O O A PRO A 1 103 ? 1.179 -10.349 -20.796 0.64 7.35 103 PRO A O 1
ATOM 1247 O O B PRO A 1 103 ? 1.396 -10.258 -20.809 0.36 6.70 103 PRO A O 1
ATOM 1258 N N . THR A 1 104 ? 1.400 -10.987 -22.934 1.00 7.28 104 THR A N 1
ATOM 1259 C CA . THR A 1 104 ? 2.106 -12.225 -22.599 1.00 7.07 104 THR A CA 1
ATOM 1260 C C . THR A 1 104 ? 3.433 -12.301 -23.333 1.00 7.43 104 THR A C 1
ATOM 1261 O O . THR A 1 104 ? 3.592 -11.726 -24.410 1.00 9.16 104 THR A O 1
ATOM 1267 N N . ASN A 1 105 ? 4.383 -13.012 -22.734 1.00 6.58 105 ASN A N 1
ATOM 1268 C CA . ASN A 1 105 ? 5.690 -13.199 -23.335 1.00 6.36 105 ASN A CA 1
ATOM 1269 C C . ASN A 1 105 ? 5.684 -14.386 -24.307 1.00 7.35 105 ASN A C 1
ATOM 1270 O O . ASN A 1 105 ? 4.622 -14.907 -24.652 1.00 8.27 105 ASN A O 1
ATOM 1281 N N . GLN A 1 106 ? 6.859 -14.798 -24.769 1.00 7.62 106 GLN A N 1
ATOM 1282 C CA . GLN A 1 106 ? 6.934 -15.834 -25.793 1.00 8.49 106 GLN A CA 1
ATOM 1283 C C . GLN A 1 106 ? 6.543 -17.222 -25.267 1.00 9.64 106 GLN A C 1
ATOM 1284 O O . GLN A 1 106 ? 6.337 -18.152 -26.047 1.00 11.89 106 GLN A O 1
ATOM 1293 N N . HIS A 1 107 ? 6.424 -17.340 -23.948 1.00 7.73 107 HIS A N 1
ATOM 1294 C CA . HIS A 1 107 ? 5.969 -18.555 -23.280 1.00 7.70 107 HIS A CA 1
ATOM 1295 C C . HIS A 1 107 ? 4.524 -18.451 -22.827 1.00 7.74 107 HIS A C 1
ATOM 1296 O O . HIS A 1 107 ? 4.037 -19.298 -22.075 1.00 8.56 107 HIS A O 1
ATOM 1304 N N . GLY A 1 108 ? 3.839 -17.414 -23.298 1.00 7.84 108 GLY A N 1
ATOM 1305 C CA . GLY A 1 108 ? 2.443 -17.219 -22.967 1.00 7.67 108 GLY A CA 1
ATOM 1306 C C . GLY A 1 108 ? 2.199 -16.708 -21.561 1.00 6.92 108 GLY A C 1
ATOM 1307 O O . GLY A 1 108 ? 1.061 -16.719 -21.095 1.00 8.14 108 GLY A O 1
ATOM 1310 N N . MET A 1 109 ? 3.251 -16.240 -20.886 1.00 5.61 109 MET A N 1
ATOM 1311 C CA . MET A 1 109 ? 3.142 -15.866 -19.481 1.00 5.18 109 MET A CA 1
ATOM 1312 C C . MET A 1 109 ? 2.945 -14.360 -19.326 1.00 4.88 109 MET A C 1
ATOM 1313 O O . MET A 1 109 ? 3.684 -13.568 -19.925 1.00 5.02 109 MET A O 1
ATOM 1325 N N . PRO A 1 110 ? 1.971 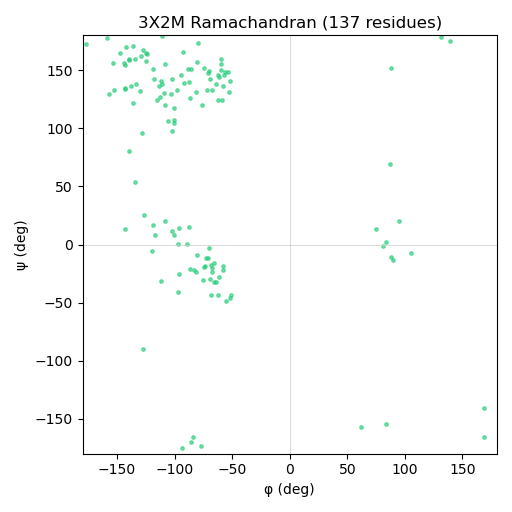-13.959 -18.499 1.00 4.97 110 PRO A N 1
ATOM 1326 C CA . PRO A 1 110 ? 1.691 -12.530 -18.314 1.00 4.95 110 PRO A CA 1
ATOM 1327 C C . PRO A 1 110 ? 2.640 -11.825 -17.340 1.00 4.40 110 PRO A C 1
ATOM 1328 O O . PRO A 1 110 ? 2.592 -10.602 -17.248 1.00 4.83 110 PRO A O 1
ATOM 1337 N N . PHE A 1 111 ? 3.475 -12.588 -16.636 1.00 4.03 111 PHE A N 1
ATOM 1338 C CA . PHE A 1 111 ? 4.457 -12.070 -15.694 1.00 3.76 111 PHE A CA 1
ATOM 1339 C C . PHE A 1 111 ? 5.745 -12.860 -15.843 1.00 3.56 111 PHE A C 1
ATOM 1340 O O . PHE A 1 111 ? 5.733 -14.012 -16.304 1.00 3.93 111 PHE A O 1
ATOM 1353 N N . HIS A 1 112 ? 6.842 -12.244 -15.401 1.00 3.47 112 HIS A N 1
ATOM 1354 C CA . HIS A 1 112 ? 8.127 -12.918 -15.352 1.00 3.38 112 HIS A CA 1
ATOM 1355 C C . HIS A 1 112 ? 8.881 -12.467 -14.118 1.00 3.23 112 HIS A C 1
ATOM 1356 O O . HIS A 1 112 ? 8.951 -11.262 -13.841 1.00 3.59 112 HIS A O 1
ATOM 1368 N N . PHE A 1 113 ? 9.470 -13.440 -13.407 1.00 3.08 113 PHE A N 1
ATOM 1369 C CA . PHE A 1 113 ? 10.396 -13.150 -12.321 1.00 3.08 113 PHE A CA 1
ATOM 1370 C C . PHE A 1 113 ? 11.788 -13.661 -12.696 1.00 3.27 113 PHE A C 1
ATOM 1371 O O . PHE A 1 113 ? 11.977 -14.844 -13.004 1.00 3.87 113 PHE A O 1
ATOM 1386 N N . ASP A 1 114 ? 12.750 -12.740 -12.652 1.00 3.21 114 ASP A N 1
ATOM 1387 C CA . ASP A 1 114 ? 14.168 -13.043 -12.859 1.00 3.30 114 ASP A CA 1
ATOM 1388 C C . ASP A 1 114 ? 14.765 -13.095 -11.454 1.00 3.07 114 ASP A C 1
ATOM 1389 O O . ASP A 1 114 ? 14.859 -12.072 -10.770 1.00 3.41 114 ASP A O 1
ATOM 1397 N N . ILE A 1 115 ? 15.085 -14.302 -10.992 1.00 3.12 115 ILE A N 1
ATOM 1398 C CA . ILE A 1 115 ? 15.478 -14.512 -9.603 1.00 3.03 115 ILE A CA 1
ATOM 1399 C C . ILE A 1 115 ? 16.987 -14.295 -9.477 1.00 3.16 115 ILE A C 1
ATOM 1400 O O . ILE A 1 115 ? 17.776 -14.877 -10.223 1.00 3.79 115 ILE A O 1
ATOM 1416 N N A CYS A 1 116 ? 17.390 -13.447 -8.533 0.89 3.38 116 CYS A N 1
ATOM 1417 N N B CYS A 1 116 ? 17.395 -13.457 -8.529 0.11 2.98 116 CYS A N 1
ATOM 1418 C CA A CYS A 1 116 ? 18.804 -13.147 -8.384 0.89 3.52 116 CYS A CA 1
ATOM 1419 C CA B CYS A 1 116 ? 18.810 -13.140 -8.379 0.11 3.13 116 CYS A CA 1
ATOM 1420 C C A CYS A 1 116 ? 19.557 -14.372 -7.848 0.89 3.41 116 CYS A C 1
ATOM 1421 C C B CYS A 1 116 ? 19.602 -14.309 -7.804 0.11 3.04 116 CYS A C 1
ATOM 1422 O O A CYS A 1 116 ? 19.171 -14.993 -6.853 0.89 3.92 116 CYS A O 1
ATOM 1423 O O B CYS A 1 116 ? 19.285 -14.816 -6.724 0.11 2.89 116 CYS A O 1
ATOM 1433 N N . GLU A 1 117 ? 20.658 -14.705 -8.511 1.00 3.54 117 GLU A N 1
ATOM 1434 C CA . GLU A 1 117 ? 21.467 -15.836 -8.101 1.00 3.35 117 GLU A CA 1
ATOM 1435 C C . GLU A 1 117 ? 22.354 -15.491 -6.898 1.00 3.53 117 GLU A C 1
ATOM 1436 O O . GLU A 1 117 ? 22.608 -16.352 -6.040 1.00 3.79 117 GLU A O 1
ATOM 1448 N N . ASP A 1 118 ? 22.791 -14.235 -6.827 1.00 3.73 118 ASP A N 1
ATOM 1449 C CA . ASP A 1 118 ? 23.848 -13.820 -5.913 1.00 3.59 118 ASP A CA 1
ATOM 1450 C C . ASP A 1 118 ? 23.554 -14.256 -4.467 1.00 3.72 118 ASP A C 1
ATOM 1451 O O . ASP A 1 118 ? 24.444 -14.715 -3.749 1.00 4.18 118 ASP A O 1
ATOM 1460 N N . THR A 1 119 ? 22.309 -14.026 -4.039 1.00 3.80 119 THR A N 1
ATOM 1461 C CA . THR A 1 119 ? 21.928 -14.176 -2.645 1.00 3.75 119 THR A CA 1
ATOM 1462 C C . THR A 1 119 ? 21.204 -15.497 -2.352 1.00 3.75 119 THR A C 1
ATOM 1463 O O . THR A 1 119 ? 20.716 -15.701 -1.237 1.00 4.95 119 THR A O 1
ATOM 1474 N N . GLY A 1 120 ? 21.169 -16.404 -3.335 1.00 3.85 120 GLY A N 1
ATOM 1475 C CA . GLY A 1 120 ? 20.769 -17.774 -3.076 1.00 3.72 120 GLY A CA 1
ATOM 1476 C C . GLY A 1 120 ? 19.385 -18.176 -3.557 1.00 3.62 120 GLY A C 1
ATOM 1477 O O . GLY A 1 120 ? 19.037 -19.358 -3.489 1.00 3.89 120 GLY A O 1
ATOM 1481 N N . GLY A 1 121 ? 18.574 -17.237 -4.041 1.00 3.68 121 GLY A N 1
ATOM 1482 C CA . GLY A 1 121 ? 17.212 -17.604 -4.380 1.00 3.88 121 GLY A CA 1
ATOM 1483 C C . GLY A 1 121 ? 17.155 -18.599 -5.522 1.00 3.84 121 GLY A C 1
ATOM 1484 O O . GLY A 1 121 ? 16.340 -19.533 -5.519 1.00 4.11 121 GLY A O 1
ATOM 1488 N N A SER A 1 122 ? 17.994 -18.409 -6.532 0.62 4.06 122 SER A N 1
ATOM 1489 N N B SER A 1 122 ? 18.011 -18.377 -6.514 0.38 3.67 122 SER A N 1
ATOM 1490 C CA A SER A 1 122 ? 17.896 -19.283 -7.686 0.62 4.37 122 SER A CA 1
ATOM 1491 C CA B SER A 1 122 ? 18.051 -19.219 -7.698 0.38 4.74 122 SER A CA 1
ATOM 1492 C C A SER A 1 122 ? 18.327 -20.722 -7.352 0.62 4.18 122 SER A C 1
ATOM 1493 C C B SER A 1 122 ? 18.321 -20.679 -7.332 0.38 4.17 122 SER A C 1
ATOM 1494 O O A SER A 1 122 ? 17.779 -21.675 -7.910 0.62 4.70 122 SER A O 1
ATOM 1495 O O B SER A 1 122 ? 17.666 -21.589 -7.843 0.38 4.78 122 SER A O 1
ATOM 1504 N N . ALA A 1 123 ? 19.281 -20.898 -6.437 1.00 4.29 123 ALA A N 1
ATOM 1505 C CA . ALA A 1 123 ? 19.688 -22.253 -6.076 1.00 4.73 123 ALA A CA 1
ATOM 1506 C C . ALA A 1 123 ? 18.580 -23.015 -5.351 1.00 4.58 123 ALA A C 1
ATOM 1507 O O . ALA A 1 123 ? 18.540 -24.241 -5.406 1.00 5.54 123 ALA A O 1
ATOM 1514 N N . LYS A 1 124 ? 17.702 -22.305 -4.645 1.00 4.23 124 LYS A N 1
ATOM 1515 C CA . LYS A 1 124 ? 16.573 -22.954 -3.990 1.00 4.38 124 LYS A CA 1
ATOM 1516 C C . LYS A 1 124 ? 15.479 -23.350 -4.977 1.00 4.58 124 LYS A C 1
ATOM 1517 O O . LYS A 1 124 ? 14.739 -24.305 -4.736 1.00 5.47 124 LYS A O 1
ATOM 1532 N N . PHE A 1 125 ? 15.356 -22.583 -6.057 1.00 4.67 125 PHE A N 1
ATOM 1533 C CA . PHE A 1 125 ? 14.213 -22.662 -6.955 1.00 4.36 125 PHE A CA 1
ATOM 1534 C C . PHE A 1 125 ? 14.454 -23.529 -8.198 1.00 4.59 125 PHE A C 1
ATOM 1535 O O . PHE A 1 125 ? 13.546 -24.229 -8.654 1.00 5.45 125 PHE A O 1
ATOM 1551 N N . PHE A 1 126 ? 15.646 -23.420 -8.782 1.00 4.95 126 PHE A N 1
ATOM 1552 C CA . PHE A 1 126 ? 15.945 -24.105 -10.038 1.00 5.29 126 PHE A CA 1
ATOM 1553 C C . PHE A 1 126 ? 16.755 -25.368 -9.798 1.00 6.48 126 PHE A C 1
ATOM 1554 O O . PHE A 1 126 ? 17.885 -25.298 -9.314 1.00 7.30 126 PHE A O 1
ATOM 1567 N N . PRO A 1 127 ? 16.195 -26.531 -10.158 1.00 7.02 127 PRO A N 1
ATOM 1568 C CA . PRO A 1 127 ? 17.009 -27.750 -10.112 1.00 8.01 127 PRO A CA 1
ATOM 1569 C C . PRO A 1 127 ? 18.212 -27.617 -11.030 1.00 8.72 127 PRO A C 1
ATOM 1570 O O . PRO A 1 127 ? 18.143 -26.921 -12.045 1.00 8.75 127 PRO A O 1
ATOM 1577 N N . SER A 1 128 ? 19.306 -28.282 -10.684 0.94 9.97 128 SER A N 1
ATOM 1578 C CA A SER A 1 128 ? 20.463 -28.328 -11.563 0.40 10.56 128 SER A CA 1
ATOM 1579 C CA B SER A 1 128 ? 20.463 -28.328 -11.563 0.60 10.43 128 SER A CA 1
ATOM 1580 C C . SER A 1 128 ? 20.027 -28.814 -12.938 0.98 10.58 128 SER A C 1
ATOM 1581 O O . SER A 1 128 ? 19.287 -29.788 -13.053 0.87 11.14 128 SER A O 1
ATOM 1590 N N . GLY A 1 129 ? 20.472 -28.118 -13.977 1.00 11.34 129 GLY A N 1
ATOM 1591 C CA . GLY A 1 129 ? 20.116 -28.477 -15.336 1.00 11.39 129 GLY A CA 1
ATOM 1592 C C . GLY A 1 129 ? 18.777 -27.938 -15.824 1.00 11.29 129 GLY A C 1
ATOM 1593 O O . GLY A 1 129 ? 18.373 -28.234 -16.948 1.00 13.38 129 GLY A O 1
ATOM 1594 N N . HIS A 1 130 ? 18.085 -27.155 -14.997 1.00 9.04 130 HIS A N 1
ATOM 1595 C CA . HIS A 1 130 ? 16.789 -26.591 -15.379 1.00 7.48 130 HIS A CA 1
ATOM 1596 C C . HIS A 1 130 ? 16.703 -25.155 -14.879 1.00 6.97 130 HIS A C 1
ATOM 1597 O O . HIS A 1 130 ? 16.113 -24.886 -13.833 1.00 7.65 130 HIS A O 1
ATOM 1606 N N . GLY A 1 131 ? 17.311 -24.239 -15.633 1.00 6.60 131 GLY A N 1
ATOM 1607 C CA . GLY A 1 131 ? 17.484 -22.859 -15.205 1.00 6.12 131 GLY A CA 1
ATOM 1608 C C . GLY A 1 131 ? 16.456 -21.861 -15.699 1.00 5.30 131 GLY A C 1
ATOM 1609 O O . GLY A 1 131 ? 16.660 -20.650 -15.580 1.00 5.75 131 GLY A O 1
ATOM 1611 N N . ALA A 1 132 ? 15.345 -22.364 -16.227 1.00 5.53 132 ALA A N 1
ATOM 1612 C CA . ALA A 1 132 ? 14.224 -21.536 -16.657 1.00 4.93 132 ALA A CA 1
ATOM 1613 C C . ALA A 1 132 ? 12.981 -22.403 -16.545 1.00 4.95 132 ALA A C 1
ATOM 1614 O O . ALA A 1 132 ? 12.991 -23.562 -16.976 1.00 6.21 132 ALA A O 1
ATOM 1621 N N . LEU A 1 133 ? 11.925 -21.850 -15.954 1.00 4.12 133 LEU A N 1
ATOM 1622 C CA . LEU A 1 133 ? 10.718 -22.613 -15.648 1.00 4.22 133 LEU A CA 1
ATOM 1623 C C . LEU A 1 133 ? 9.499 -21.731 -15.884 1.00 3.84 133 LEU A C 1
ATOM 1624 O O . LEU A 1 133 ? 9.624 -20.509 -16.047 1.00 4.12 133 LEU A O 1
ATOM 1636 N N . THR A 1 134 ? 8.315 -22.341 -15.855 1.00 3.83 134 THR A N 1
ATOM 1637 C CA . THR A 1 134 ? 7.082 -21.587 -15.693 1.00 3.69 134 THR A CA 1
ATOM 1638 C C . THR A 1 134 ? 6.329 -22.148 -14.485 1.00 3.56 134 THR A C 1
ATOM 1639 O O . THR A 1 134 ? 6.636 -23.232 -13.976 1.00 4.02 134 THR A O 1
ATOM 1648 N N . GLY A 1 135 ? 5.348 -21.381 -14.018 1.00 3.68 135 GLY A N 1
ATOM 1649 C CA . GLY A 1 135 ? 4.603 -21.758 -12.828 1.00 3.57 135 GLY A CA 1
ATOM 1650 C C . GLY A 1 135 ? 3.752 -20.604 -12.345 1.00 3.58 135 GLY A C 1
ATOM 1651 O O . GLY A 1 135 ? 3.134 -19.897 -13.152 1.00 3.79 135 GLY A O 1
ATOM 1655 N N . THR A 1 136 ? 3.694 -20.440 -11.024 1.00 3.90 136 THR A N 1
ATOM 1656 C CA . THR A 1 136 ? 2.763 -19.516 -10.400 1.00 4.04 136 THR A CA 1
ATOM 1657 C C . THR A 1 136 ? 3.477 -18.598 -9.432 1.00 3.59 136 THR A C 1
ATOM 1658 O O . THR A 1 136 ? 4.588 -18.866 -8.957 1.00 3.85 136 THR A O 1
ATOM 1667 N N . PHE A 1 137 ? 2.786 -17.510 -9.112 1.00 3.92 137 PHE A N 1
ATOM 1668 C CA . PHE A 1 137 ? 3.209 -16.640 -8.032 1.00 3.89 137 PHE A CA 1
ATOM 1669 C C . PHE A 1 137 ? 1.992 -16.170 -7.261 1.00 3.58 137 PHE A C 1
ATOM 1670 O O . PHE A 1 137 ? 0.881 -16.089 -7.798 1.00 4.06 137 PHE A O 1
ATOM 1684 N N A THR A 1 138 ? 2.220 -15.822 -5.994 0.48 3.26 138 THR A N 1
ATOM 1685 N N C THR A 1 138 ? 2.222 -15.827 -5.997 0.52 3.57 138 THR A N 1
ATOM 1686 C CA A THR A 1 138 ? 1.194 -15.219 -5.157 0.48 3.35 138 THR A CA 1
ATOM 1687 C CA C THR A 1 138 ? 1.198 -15.165 -5.220 0.52 3.85 138 THR A CA 1
ATOM 1688 C C A THR A 1 138 ? 1.888 -14.203 -4.257 0.48 3.01 138 THR A C 1
ATOM 1689 C C C THR A 1 138 ? 1.847 -14.217 -4.223 0.52 3.31 138 THR A C 1
ATOM 1690 O O A THR A 1 138 ? 2.916 -14.508 -3.643 0.48 3.15 138 THR A O 1
ATOM 1691 O O C THR A 1 138 ? 2.786 -14.575 -3.509 0.52 3.42 138 THR A O 1
ATOM 1702 N N . GLU A 1 139 ? 1.339 -12.996 -4.178 1.00 3.52 139 GLU A N 1
ATOM 1703 C CA . GLU A 1 139 ? 1.871 -12.003 -3.269 1.00 3.40 139 GLU A CA 1
ATOM 1704 C C . GLU A 1 139 ? 1.550 -12.410 -1.832 1.00 3.41 139 GLU A C 1
ATOM 1705 O O . GLU A 1 139 ? 0.416 -12.816 -1.525 1.00 4.23 139 GLU A O 1
ATOM 1718 N N . VAL A 1 140 ? 2.547 -12.296 -0.965 1.00 3.38 140 VAL A N 1
ATOM 1719 C CA . VAL A 1 140 ? 2.403 -12.642 0.436 1.00 3.38 140 VAL A CA 1
ATOM 1720 C C . VAL A 1 140 ? 2.866 -11.478 1.294 1.00 3.37 140 VAL A C 1
ATOM 1721 O O . VAL A 1 140 ? 3.512 -10.540 0.817 1.00 3.78 140 VAL A O 1
ATOM 1732 N N . SER A 1 141 ? 2.553 -11.542 2.585 1.00 3.59 141 SER A N 1
ATOM 1733 C CA . SER A 1 141 ? 3.165 -10.609 3.499 1.00 3.46 141 SER A CA 1
ATOM 1734 C C . SER A 1 141 ? 4.681 -10.801 3.500 1.00 3.40 141 SER A C 1
ATOM 1735 O O . SER A 1 141 ? 5.183 -11.931 3.436 1.00 3.65 141 SER A O 1
ATOM 1743 N N . CYS A 1 142 ? 5.406 -9.694 3.633 1.00 3.51 142 CYS A N 1
ATOM 1744 C CA . CYS A 1 142 ? 6.840 -9.792 3.793 1.00 3.67 142 CYS A CA 1
ATOM 1745 C C . CYS A 1 142 ? 7.243 -10.379 5.150 1.00 3.73 142 CYS A C 1
ATOM 1746 O O . CYS A 1 142 ? 8.429 -10.667 5.354 1.00 4.07 142 CYS A O 1
ATOM 1753 N N . SER A 1 143 ? 6.281 -10.666 6.029 1.00 3.73 143 SER A N 1
ATOM 1754 C CA . SER A 1 143 ? 6.587 -11.514 7.177 1.00 4.16 143 SER A CA 1
ATOM 1755 C C . SER A 1 143 ? 7.118 -12.882 6.743 1.00 4.26 143 SER A C 1
ATOM 1756 O O . SER A 1 143 ? 7.766 -13.575 7.532 1.00 5.19 143 SER A O 1
ATOM 1762 N N . GLN A 1 144 ? 6.809 -13.279 5.506 1.00 3.75 144 GLN A N 1
ATOM 1763 C CA . GLN A 1 144 ? 7.204 -14.576 4.979 1.00 4.04 144 GLN A CA 1
ATOM 1764 C C . GLN A 1 144 ? 8.575 -14.554 4.301 1.00 4.17 144 GLN A C 1
ATOM 1765 O O . GLN A 1 144 ? 9.020 -15.580 3.788 1.00 5.27 144 GLN A O 1
ATOM 1775 N N . TRP A 1 145 ? 9.217 -13.385 4.288 1.00 4.15 145 TRP A N 1
ATOM 1776 C CA . TRP A 1 145 ? 10.490 -13.181 3.613 1.00 3.86 145 TRP A CA 1
ATOM 1777 C C . TRP A 1 145 ? 11.598 -12.928 4.621 1.00 4.57 145 TRP A C 1
ATOM 1778 O O . TRP A 1 145 ? 11.518 -12.011 5.432 1.00 6.63 145 TRP A O 1
ATOM 1799 N N . SER A 1 146 ? 12.667 -13.699 4.509 1.00 5.35 146 SER A N 1
ATOM 1800 C CA . SER A 1 146 ? 13.850 -13.497 5.331 1.00 5.03 146 SER A CA 1
ATOM 1801 C C . SER A 1 146 ? 14.778 -12.498 4.653 1.00 4.13 146 SER A C 1
ATOM 1802 O O . SER A 1 146 ? 14.945 -12.547 3.434 1.00 4.72 146 SER A O 1
ATOM 1806 N N . GLY A 1 147 ? 15.384 -11.601 5.424 1.00 4.83 147 GLY A N 1
ATOM 1807 C CA . GLY A 1 147 ? 16.359 -10.696 4.856 1.00 6.23 147 GLY A CA 1
ATOM 1808 C C . GLY A 1 147 ? 16.249 -9.288 5.382 1.00 4.85 147 GLY A C 1
ATOM 1809 O O . GLY A 1 147 ? 15.330 -8.949 6.134 1.00 5.40 147 GLY A O 1
ATOM 1812 N N . SER A 1 148 ? 17.204 -8.471 4.950 1.00 4.82 148 SER A N 1
ATOM 1813 C CA . SER A 1 148 ? 17.291 -7.079 5.351 1.00 5.53 148 SER A CA 1
ATOM 1814 C C . SER A 1 148 ? 17.541 -6.209 4.134 1.00 4.67 148 SER A C 1
ATOM 1815 O O . SER A 1 148 ? 18.380 -6.537 3.300 1.00 5.47 148 SER A O 1
ATOM 1822 N N . ASP A 1 149 ? 16.863 -5.075 4.063 1.00 4.47 149 ASP A N 1
ATOM 1823 C CA . ASP A 1 149 ? 17.072 -4.178 2.947 1.00 4.38 149 ASP A CA 1
ATOM 1824 C C . ASP A 1 149 ? 18.436 -3.500 3.023 1.00 4.47 149 ASP A C 1
ATOM 1825 O O . ASP A 1 149 ? 18.941 -3.184 4.108 1.00 5.08 149 ASP A O 1
ATOM 1832 N N . GLY A 1 150 ? 18.999 -3.232 1.853 1.00 4.68 150 GLY A N 1
ATOM 1833 C CA . GLY A 1 150 ? 20.162 -2.382 1.754 1.00 4.86 150 GLY A CA 1
ATOM 1834 C C . GLY A 1 150 ? 19.797 -0.912 1.823 1.00 5.28 150 GLY A C 1
ATOM 1835 O O . GLY A 1 150 ? 18.624 -0.528 1.820 1.00 6.52 150 GLY A O 1
ATOM 1839 N N . GLY A 1 151 ? 20.827 -0.079 1.883 1.00 5.79 151 GLY A N 1
ATOM 1840 C CA . GLY A 1 151 ? 20.629 1.352 1.949 1.00 6.58 151 GLY A CA 1
ATOM 1841 C C . GLY A 1 151 ? 20.222 1.974 0.628 1.00 7.37 151 GLY A C 1
ATOM 1842 O O . GLY A 1 151 ? 20.467 1.427 -0.447 1.00 6.98 151 GLY A O 1
ATOM 1845 N N A GLN A 1 152 ? 19.589 3.136 0.716 0.52 8.11 152 GLN A N 1
ATOM 1846 N N B GLN A 1 152 ? 19.615 3.153 0.716 0.48 8.10 152 GLN A N 1
ATOM 1847 C CA A GLN A 1 152 ? 19.228 3.893 -0.470 0.52 8.71 152 GLN A CA 1
ATOM 1848 C CA B GLN A 1 152 ? 19.234 3.916 -0.466 0.48 8.61 152 GLN A CA 1
ATOM 1849 C C A GLN A 1 152 ? 20.464 4.174 -1.317 0.52 7.80 152 GLN A C 1
ATOM 1850 C C B GLN A 1 152 ? 20.438 4.260 -1.333 0.48 7.88 152 GLN A C 1
ATOM 1851 O O A GLN A 1 152 ? 21.501 4.593 -0.801 0.52 8.61 152 GLN A O 1
ATOM 1852 O O B GLN A 1 152 ? 21.417 4.836 -0.855 0.48 8.37 152 GLN A O 1
ATOM 1863 N N . LEU A 1 153 ? 20.346 3.933 -2.618 1.00 7.82 153 LEU A N 1
ATOM 1864 C CA . LEU A 1 153 ? 21.453 4.131 -3.544 1.00 8.06 153 LEU A CA 1
ATOM 1865 C C . LEU A 1 153 ? 21.367 5.462 -4.288 1.00 8.67 153 LEU A C 1
ATOM 1866 O O . LEU A 1 153 ? 22.336 5.904 -4.891 1.00 10.31 153 LEU A O 1
ATOM 1875 N N . TRP A 1 154 ? 20.202 6.092 -4.232 1.00 8.52 154 TRP A N 1
ATOM 1876 C CA . TRP A 1 154 ? 19.958 7.374 -4.866 1.00 8.89 154 TRP A CA 1
ATOM 1877 C C . TRP A 1 154 ? 18.650 7.930 -4.323 1.00 9.65 154 TRP A C 1
ATOM 1878 O O . TRP A 1 154 ? 17.822 7.197 -3.779 1.00 9.13 154 TRP A O 1
ATOM 1891 N N A ASN A 1 155 ? 18.481 9.240 -4.472 0.47 10.92 155 ASN A N 1
ATOM 1892 N N B ASN A 1 155 ? 18.471 9.240 -4.448 0.53 10.94 155 ASN A N 1
ATOM 1893 C CA A ASN A 1 155 ? 17.256 9.906 -4.069 0.47 11.87 155 ASN A CA 1
ATOM 1894 C CA B ASN A 1 155 ? 17.260 9.879 -3.956 0.53 11.69 155 ASN A CA 1
ATOM 1895 C C A ASN A 1 155 ? 16.065 9.282 -4.777 0.47 11.34 155 ASN A C 1
ATOM 1896 C C B ASN A 1 155 ? 16.039 9.421 -4.744 0.53 11.56 155 ASN A C 1
ATOM 1897 O O A ASN A 1 155 ? 16.092 9.070 -5.991 0.47 11.69 155 ASN A O 1
ATOM 1898 O O B ASN A 1 155 ? 16.019 9.478 -5.973 0.53 12.44 155 ASN A O 1
ATOM 1909 N N . GLY A 1 156 ? 15.025 8.966 -4.015 1.00 10.83 156 GLY A N 1
ATOM 1910 C CA . GLY A 1 156 ? 13.833 8.392 -4.602 1.00 10.44 156 GLY A CA 1
ATOM 1911 C C . GLY A 1 156 ? 13.794 6.877 -4.537 1.00 8.17 156 GLY A C 1
ATOM 1912 O O . GLY A 1 156 ? 12.793 6.273 -4.910 1.00 8.15 156 GLY A O 1
ATOM 1913 N N . ALA A 1 157 ? 14.876 6.254 -4.077 1.00 6.22 157 ALA A N 1
ATOM 1914 C CA . ALA A 1 157 ? 14.895 4.803 -3.934 1.00 5.55 157 ALA A CA 1
ATOM 1915 C C . ALA A 1 157 ? 13.758 4.380 -3.018 1.00 5.34 157 ALA A C 1
ATOM 1916 O O . ALA A 1 157 ? 13.433 5.087 -2.063 1.00 7.13 157 ALA A O 1
ATOM 1920 N N . CYS A 1 158 ? 13.166 3.216 -3.279 1.00 4.72 158 CYS A N 1
ATOM 1921 C CA . CYS A 1 158 ? 11.960 2.835 -2.563 1.00 4.74 158 CYS A CA 1
ATOM 1922 C C . CYS A 1 158 ? 11.761 1.324 -2.563 1.00 4.25 158 CYS A C 1
ATOM 1923 O O . CYS A 1 158 ? 11.802 0.693 -3.624 1.00 4.35 158 CYS A O 1
ATOM 1928 N N . LEU A 1 159 ? 11.525 0.772 -1.365 1.00 4.21 159 LEU A N 1
ATOM 1929 C CA . LEU A 1 159 ? 11.036 -0.599 -1.189 1.00 4.02 159 LEU A CA 1
ATOM 1930 C C . LEU A 1 159 ? 9.783 -0.612 -0.305 1.00 4.09 159 LEU A C 1
ATOM 1931 O O . LEU A 1 159 ? 9.460 -1.625 0.311 1.00 4.28 159 LEU A O 1
ATOM 1944 N N . SER A 1 160 ? 9.042 0.497 -0.277 1.00 4.70 160 SER A N 1
ATOM 1945 C CA A SER A 1 160 ? 7.892 0.655 0.602 0.60 4.79 160 SER A CA 1
ATOM 1946 C CA B SER A 1 160 ? 7.927 0.597 0.660 0.40 4.66 160 SER A CA 1
ATOM 1947 C C . SER A 1 160 ? 6.759 -0.343 0.352 1.00 4.50 160 SER A C 1
ATOM 1948 O O . SER A 1 160 ? 5.882 -0.509 1.194 1.00 5.13 160 SER A O 1
ATOM 1955 N N . GLY A 1 161 ? 6.762 -0.998 -0.809 1.00 4.19 161 GLY A N 1
ATOM 1956 C CA . GLY A 1 161 ? 5.820 -2.077 -1.033 1.00 4.00 161 GLY A CA 1
ATOM 1957 C C . GLY A 1 161 ? 5.938 -3.185 0.003 1.00 3.86 161 GLY A C 1
ATOM 1958 O O . GLY A 1 161 ? 5.000 -3.968 0.149 1.00 4.43 161 GLY A O 1
ATOM 1962 N N . GLU A 1 162 ? 7.062 -3.248 0.717 1.00 3.71 162 GLU A N 1
ATOM 1963 C CA . GLU A 1 162 ? 7.287 -4.289 1.708 1.00 3.90 162 GLU A CA 1
ATOM 1964 C C . GLU A 1 162 ? 6.349 -4.216 2.909 1.00 4.40 162 GLU A C 1
ATOM 1965 O O . GLU A 1 162 ? 6.259 -5.198 3.654 1.00 5.42 162 GLU A O 1
ATOM 1977 N N . THR A 1 163 ? 5.660 -3.088 3.112 1.00 4.65 163 THR A N 1
ATOM 1978 C CA . THR A 1 163 ? 4.694 -2.992 4.202 1.00 6.06 163 THR A CA 1
ATOM 1979 C C . THR A 1 163 ? 3.278 -2.756 3.693 1.00 6.20 163 THR A C 1
ATOM 1980 O O . THR A 1 163 ? 2.378 -2.523 4.490 1.00 8.45 163 THR A O 1
ATOM 1986 N N . ALA A 1 164 ? 3.067 -2.826 2.385 1.00 5.49 164 ALA A N 1
ATOM 1987 C CA . ALA A 1 164 ? 1.761 -2.549 1.811 1.00 5.15 164 ALA A CA 1
ATOM 1988 C C . ALA A 1 164 ? 0.865 -3.782 1.814 1.00 4.42 164 ALA A C 1
ATOM 1989 O O . ALA A 1 164 ? 1.340 -4.908 1.670 1.00 4.82 164 ALA A O 1
ATOM 1994 N N . PRO A 1 165 ? -0.454 -3.569 1.886 1.00 4.38 165 PRO A N 1
ATOM 1995 C CA . PRO A 1 165 ? -1.358 -4.664 1.544 1.00 4.28 165 PRO A CA 1
ATOM 1996 C C . PRO A 1 165 ? -1.112 -5.090 0.100 1.00 3.87 165 PRO A C 1
ATOM 1997 O O . PRO A 1 165 ? -0.570 -4.320 -0.710 1.00 3.91 165 PRO A O 1
ATOM 2007 N N . ASN A 1 166 ? -1.526 -6.306 -0.226 1.00 3.73 166 ASN A N 1
ATOM 2008 C CA . ASN A 1 166 ? -1.324 -6.816 -1.572 1.00 3.57 166 ASN A CA 1
ATOM 2009 C C . ASN A 1 166 ? -2.014 -5.937 -2.613 1.00 3.49 166 ASN A C 1
ATOM 2010 O O . ASN A 1 166 ? -3.005 -5.252 -2.336 1.00 3.94 166 ASN A O 1
ATOM 2019 N N . TRP A 1 167 ? -1.506 -5.994 -3.838 1.00 3.51 167 TRP A N 1
ATOM 2020 C CA . TRP A 1 167 ? -2.219 -5.377 -4.942 1.00 3.45 167 TRP A CA 1
ATOM 2021 C C . TRP A 1 167 ? -3.664 -5.893 -4.946 1.00 3.73 167 TRP A C 1
ATOM 2022 O O . TRP A 1 167 ? -3.897 -7.082 -4.733 1.00 4.09 167 TRP A O 1
ATOM 2042 N N . PRO A 1 168 ? -4.644 -5.022 -5.235 1.00 3.87 168 PRO A N 1
ATOM 2043 C CA . PRO A 1 168 ? -4.478 -3.620 -5.629 1.00 3.98 168 PRO A CA 1
ATOM 2044 C C . PRO A 1 168 ? -4.253 -2.719 -4.418 1.00 4.03 168 PRO A C 1
ATOM 2045 O O . PRO A 1 168 ? -4.988 -2.789 -3.427 1.00 4.60 168 PRO A O 1
ATOM 2054 N N . SER A 1 169 ? -3.229 -1.880 -4.528 1.00 4.14 169 SER A N 1
ATOM 2055 C CA . SER A 1 169 ? -2.855 -0.907 -3.513 1.00 3.96 169 SER A CA 1
ATOM 2056 C C . SER A 1 169 ? -1.677 -0.123 -4.090 1.00 4.22 169 SER A C 1
ATOM 2057 O O . SER A 1 169 ? -1.131 -0.492 -5.133 1.00 4.63 169 SER A O 1
ATOM 2065 N N . THR A 1 170 ? -1.277 0.934 -3.384 1.00 4.70 170 THR A N 1
ATOM 2066 C CA . THR A 1 170 ? -0.179 1.777 -3.817 1.00 4.65 170 THR A CA 1
ATOM 2067 C C . THR A 1 170 ? 0.805 1.984 -2.676 1.00 4.94 170 THR A C 1
ATOM 2068 O O . THR A 1 170 ? 0.411 2.317 -1.557 1.00 6.04 170 THR A O 1
ATOM 2078 N N . ALA A 1 171 ? 2.082 1.797 -2.987 1.00 4.58 171 ALA A N 1
ATOM 2079 C CA . ALA A 1 171 ? 3.159 2.054 -2.052 1.00 5.01 171 ALA A CA 1
ATOM 2080 C C . ALA A 1 171 ? 4.164 2.986 -2.740 1.00 4.96 171 ALA A C 1
ATOM 2081 O O . ALA A 1 171 ? 3.998 4.206 -2.682 1.00 5.84 171 ALA A O 1
ATOM 2086 N N . CYS A 1 172 ? 5.163 2.453 -3.435 1.00 4.70 172 CYS A N 1
ATOM 2087 C CA . CYS A 1 172 ? 6.105 3.330 -4.125 1.00 4.83 172 CYS A CA 1
ATOM 2088 C C . CYS A 1 172 ? 5.458 4.123 -5.259 1.00 5.13 172 CYS A C 1
ATOM 2089 O O . CYS A 1 172 ? 5.895 5.241 -5.557 1.00 6.10 172 CYS A O 1
ATOM 2095 N N . GLY A 1 173 ? 4.456 3.531 -5.906 1.00 4.78 173 GLY A N 1
ATOM 2096 C CA . GLY A 1 173 ? 3.786 4.168 -7.021 1.00 4.92 173 GLY A CA 1
ATOM 2097 C C . GLY A 1 173 ? 4.444 3.884 -8.358 1.00 4.69 173 GLY A C 1
ATOM 2098 O O . GLY A 1 173 ? 5.651 3.655 -8.445 1.00 5.40 173 GLY A O 1
ATOM 2101 N N . ASN A 1 174 ? 3.630 3.915 -9.406 1.00 4.54 174 ASN A N 1
ATOM 2102 C CA . ASN A 1 174 ? 4.120 3.706 -10.751 1.00 4.35 174 ASN A CA 1
ATOM 2103 C C . ASN A 1 174 ? 4.573 5.002 -11.406 1.00 5.08 174 ASN A C 1
ATOM 2104 O O . ASN A 1 174 ? 4.050 6.081 -11.134 1.00 7.09 174 ASN A O 1
ATOM 2112 N N . LYS A 1 175 ? 5.536 4.867 -12.302 1.00 4.79 175 LYS A N 1
ATOM 2113 C CA A LYS A 1 175 ? 6.146 5.995 -12.999 0.87 4.83 175 LYS A CA 1
ATOM 2114 C CA B LYS A 1 175 ? 6.077 6.015 -12.990 0.13 4.83 175 LYS A CA 1
ATOM 2115 C C . LYS A 1 175 ? 5.844 5.893 -14.484 1.00 4.79 175 LYS A C 1
ATOM 2116 O O . LYS A 1 175 ? 6.129 4.870 -15.110 1.00 6.14 175 LYS A O 1
ATOM 2132 N N . GLY A 1 176 ? 5.293 6.965 -15.035 1.00 5.55 176 GLY A N 1
ATOM 2133 C CA . GLY A 1 176 ? 4.969 7.007 -16.438 1.00 6.41 176 GLY A CA 1
ATOM 2134 C C . GLY A 1 176 ? 3.953 5.955 -16.835 1.00 5.80 176 GLY A C 1
ATOM 2135 O O . GLY A 1 176 ? 3.168 5.458 -16.028 1.00 5.47 176 GLY A O 1
ATOM 2138 N N . THR A 1 177 ? 3.978 5.638 -18.125 1.00 6.61 177 THR A N 1
ATOM 2139 C CA . THR A 1 177 ? 3.015 4.737 -18.721 1.00 5.50 177 THR A CA 1
ATOM 2140 C C . THR A 1 177 ? 3.692 3.443 -19.154 1.00 5.37 177 THR A C 1
ATOM 2141 O O . THR A 1 177 ? 4.808 3.417 -19.669 1.00 6.60 177 THR A O 1
ATOM 2148 N N . ALA A 1 178 ? 2.971 2.361 -18.922 1.00 4.94 178 ALA A N 1
ATOM 2149 C CA . ALA A 1 178 ? 3.377 1.031 -19.307 1.00 4.99 178 ALA A CA 1
ATOM 2150 C C . ALA A 1 178 ? 3.715 0.961 -20.790 1.00 4.69 178 ALA A C 1
ATOM 2151 O O . ALA A 1 178 ? 3.102 1.645 -21.616 1.00 4.82 178 ALA A O 1
ATOM 2157 N N . PRO A 1 179 ? 4.660 0.085 -21.145 1.00 5.17 179 PRO A N 1
ATOM 2158 C CA . PRO A 1 179 ? 5.010 -0.060 -22.560 1.00 5.38 179 PRO A CA 1
ATOM 2159 C C . PRO A 1 179 ? 3.813 -0.594 -23.347 1.00 5.40 179 PRO A C 1
ATOM 2160 O O . PRO A 1 179 ? 3.114 -1.496 -22.876 1.00 5.74 179 PRO A O 1
ATOM 2166 N N . SER A 1 180 ? 3.597 -0.037 -24.537 1.00 5.55 180 SER A N 1
ATOM 2167 C CA . SER A 1 180 ? 2.444 -0.395 -25.348 1.00 5.16 180 SER A CA 1
ATOM 2168 C C . SER A 1 180 ? 2.693 -1.589 -26.250 1.00 6.04 180 SER A C 1
ATOM 2169 O O . SER A 1 180 ? 3.832 -1.810 -26.685 1.00 6.63 180 SER A O 1
#

Sequence (180 aa):
AATTGGGYVQQATGQASFTMMYSSSGCGSSPACGKKAASGFTAAINQLAFGSAPGLGAGDACGRCFALTGNHHDPYSPPNYYTGPFGQTIVVKVTDLCPPVQGNQEFCGQTTSNPPTNQHGMPFHFDICCEDTGGSSAKFFPSSGHGALTGTFTTEVSCSQWSGSDGGQQLWNNGACLSSGETAPNWPSTACGNKKGTAPS

Radius of gyration: 14.67 Å; Cα contacts (8 Å, |Δi|>4): 562; chains: 1; bounding box: 29×44×34 Å

Solvent-accessible surface area: 7571 Å² total; per-residue (Å²): 77,116,20,38,2,44,19,96,23,83,22,104,0,0,0,24,81,39,93,56,6,52,90,7,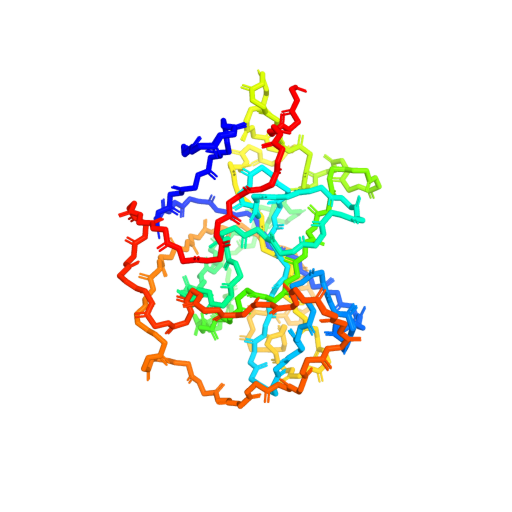27,0,0,39,21,9,72,9,54,1,0,2,0,0,14,1,0,0,0,0,24,74,88,99,17,3,0,3,0,0,0,0,1,0,21,0,51,9,86,74,6,27,126,49,96,144,59,131,23,109,50,36,110,79,7,31,0,6,0,0,18,18,8,34,35,145,80,52,106,61,26,0,8,0,18,62,96,90,60,55,12,122,47,42,25,37,0,1,0,21,0,0,88,76,50,25,0,3,86,100,1,14,27,117,80,33,37,13,0,9,5,56,1,64,6,35,68,24,90,111,25,99,40,76,49,27,54,110,84,98,143,51,17,23,4,57,2,52,121,24,106,63,13,138,37,112,34,22,13,34,70,52,108,4,26,103

Secondary structure (DSSP, 8-state):
-GGG----SEEEEEEEEES--SS-TTS--BSS-EEEEEHHHHTS-TTS---TTTT-EEEEEEEE-TT-TT--------EEEEEEEEE-STT-TTTS---SSS-S-TTS-SEEEEEETTTTHHHHHSPTT---EEEEEEEE-GGG----BPPP-STT---GGGGSPSSS--SS---S----

CATH classification: 2.40.40.10

Organism: Phanerodontia chrysosporium (NCBI:txid2822231)

InterPro domains:
  IPR007112 Expansin/pollen allergen, DPBB domain [PS50842] (49-173)
  IPR036908 RlpA-like domain superfamily [G3DSA:2.40.40.10] (27-206)
  IPR036908 RlpA-like domain superfamily [SSF50685] (35-174)

Foldseek 3Di:
DVQLADADQKFKAKEFADEDCCCAQLQKGWLFKAWAKAQSHQQEAPPQGGAQLAQWKKWDAFQAQPVCRVDGDDWFDTDIHGYHHHDYLPPPQQGRVAFSVRQAGVSRGNMYIHIYPPNPPQVRTGDVPRRMGMDMMGTDQCVRIDIGMGDGRDPLRDRQNNHDDGPPDGGSHHDHHTHD

Nearest PDB structures (foldseek):
  3x2p-assembly1_A  TM=1.005E+00  e=1.302E-41  Phanerodontia chrysosporium
  3x2l-assembly1_A  TM=1.004E+00  e=1.667E-41  Phanerodontia chrysosporium
  3x2h-assembly1_A  TM=1.004E+00  e=1.773E-41  Phanerodontia chrysosporium
  4zm7-assembly1_A  TM=9.957E-01  e=7.814E-41  Phanerodontia chrysosporium
  3x2k-assembly1_A  TM=9.990E-01  e=3.662E-40  Phanerodontia chrysosporium

B-factor: mean 9.53, std 14.09, range [0.28, 193.91]